Protein 2B5W (pdb70)

CATH classification: 3.90.180.10 (+1 more: 3.40.50.720)

Sequence (357 aa):
MKAIAVKRGEDRPVVIEKPRPEPESGEALVRTLRVGVCGTDHEVIAGGHGGFPEGEDHLVLGHEAVGVVVDPNDTELEEGDIVVPTVRRPPASGTNEYFERDQPDMAPDGMMYFERGIVGAHGYMSEFFTSPEKYLVRIPRSQAELGFLIEPISITEKALEHAYASRSAFDDWDPSSAFVLGNGSLGLLTLAMLKVDDKGYENLYCLGRRDRPDPTIDIIEELDATYVDSRQTPVEDVPDVYEQMDFIYEATGFPKHAIQSSVQALAPNGVGALLGVPSDWAFEVDAGAFHREMVLHNKALVGSVNSHVEHFEAATVTFTKLPKWFLEDLVTGVHPLSEFEAAFDDDDTTIKTAIEFSTV

Nearest PDB structures (foldseek):
  2b5w-assembly1_A-2  TM=1.003E+00  e=4.857E-80  Haloferax mediterranei
  2vwg-assembly1_A  TM=9.955E-01  e=5.096E-75  Haloferax mediterranei
  2b5v-assembly1_A-2  TM=9.985E-01  e=5.537E-74  Haloferax mediterranei
  3qe3-assembly1_A  TM=8.498E-01  e=2.637E-24  Ovis aries
  6dkh-assembly2_C  TM=8.186E-01  e=3.659E-23  Escherichia coli K-12

Solvent-accessible surface area: 16345 Å² total; per-residue (Å²): 44,100,0,0,0,9,81,145,83,95,130,191,13,37,65,21,135,48,115,138,42,149,32,125,96,28,30,0,19,0,60,0,5,36,0,0,5,26,42,44,0,57,106,22,36,90,48,64,84,76,21,18,10,164,80,69,96,20,2,2,0,0,6,1,0,0,0,8,1,45,57,28,65,92,16,155,14,118,132,20,23,4,0,0,0,1,4,3,21,48,12,98,104,28,82,32,88,48,5,119,161,91,73,0,8,88,6,60,134,58,90,35,54,18,33,0,35,59,12,18,32,2,0,0,5,55,25,3,18,1,32,54,115,10,11,6,155,12,62,150,103,7,9,113,29,0,0,0,0,8,10,0,0,26,0,28,5,1,10,88,56,0,33,60,39,26,91,106,84,140,34,117,4,42,2,0,0,0,0,4,18,41,18,48,0,0,2,0,0,0,6,0,86,43,25,138,68,46,20,134,65,14,20,0,3,6,161,55,102,143,133,7,40,3,1,84,3,0,77,120,1,120,7,50,24,0,23,30,126,143,10,50,4,79,62,0,38,130,81,83,58,83,0,25,0,0,0,7,20,54,26,74,28,82,17,27,47,52,0,0,62,0,0,10,51,54,0,0,0,0,40,20,26,121,66,100,152,122,99,66,177,54,103,62,45,26,58,121,142,37,42,91,122,73,102,15,13,50,30,54,17,82,9,2,18,36,129,18,0,95,40,0,17,90,21,24,92,101,3,34,144,69,0,14,126,72,0,22,62,15,50,39,64,27,92,120,13,125,37,0,26,70,124,83,76,92,34,20,2,6,0,0,42,22,28,97,108

Secondary structure (DSSP, 8-state):
-EEEEEETT-SS-EEEE-PPP-PPTTEEEEEEEEEEE-HHHHHHHHS-STTS-TT-SEEE--SEEEEEEEE-TTSS--TT-EEEE-SEE--TT---HHHHTT-GGGPPTTS-EEETTBEE--S-BSEEEEEGGGEEE--GGGSTTGGGHHHHHHHHHHHHHHHHTTTTS-----EEEEE--SHHHHHHHHHHHH-TT---EEEEEE-PPSS-HHHHHHHHTTPEEEETTTS-GGGHHHHS--EEEEEE-S--HHHHHHHHHHEEEEEEEEE---PPP------HHHHHHHHHHTT-EEEE-----HHHHHHHHHHHHHS-HHHHHHHEEEEEEGGGGGGGG--STT--EEEEE----

Organism: Haloferax mediterranei (strain ATCC 33500 / DSM 1411 / JCM 8866 / NBRC 14739 / NCIMB 2177 / R-4) (NCBI:txid523841)

Structure (mmCIF, N/CA/C/O backbone):
data_2B5W
#
_entry.id   2B5W
#
_cell.length_a   60.534
_cell.length_b   109.255
_cell.length_c   151.893
_cell.angle_alpha   90.00
_cell.angle_beta   90.00
_cell.angle_gamma   90.00
#
_symmetry.space_group_name_H-M   'I 2 2 2'
#
loop_
_entity.id
_entity.type
_entity.pdbx_description
1 polymer 'glucose dehydrogenase'
2 non-polymer 'ZINC ION'
3 non-polymer 'CITRATE ANION'
4 non-polymer 'POTASSIUM ION'
5 non-polymer 'NADP NICOTINAMIDE-ADENINE-DINUCLEOTIDE PHOSPHATE'
6 water water
#
loop_
_atom_site.group_PDB
_atom_site.id
_atom_site.type_symbol
_atom_site.label_atom_id
_atom_site.label_alt_id
_atom_site.label_comp_id
_atom_site.label_asym_id
_atom_site.label_entity_id
_atom_site.label_seq_id
_atom_site.pdbx_PDB_ins_code
_atom_site.Cartn_x
_atom_site.Cartn_y
_atom_site.Cartn_z
_atom_site.occupancy
_atom_site.B_iso_or_equiv
_atom_site.auth_seq_id
_atom_site.auth_comp_id
_atom_site.auth_asym_id
_atom_site.auth_atom_id
_atom_site.pdbx_PDB_model_num
ATOM 1 N N . MET A 1 1 ? 54.317 93.218 115.457 1.00 22.44 1 MET A N 1
ATOM 2 C CA . MET A 1 1 ? 52.848 93.218 115.386 1.00 20.97 1 MET A CA 1
ATOM 3 C C . MET A 1 1 ? 52.310 91.832 115.038 1.00 19.06 1 MET A C 1
ATOM 4 O O . MET A 1 1 ? 53.010 91.002 114.459 1.00 21.58 1 MET A O 1
ATOM 9 N N . LYS A 1 2 ? 51.033 91.639 115.366 1.00 19.97 2 LYS A N 1
ATOM 10 C CA . LYS A 1 2 ? 50.323 90.404 115.084 1.00 18.41 2 LYS A CA 1
ATOM 11 C C . LYS A 1 2 ? 49.733 90.450 113.688 1.00 21.98 2 LYS A C 1
ATOM 12 O O . LYS A 1 2 ? 49.366 91.514 113.231 1.00 19.72 2 LYS A O 1
ATOM 18 N N . ALA A 1 3 ? 49.673 89.298 113.037 1.00 18.75 3 ALA A N 1
ATOM 19 C CA . ALA A 1 3 ? 49.036 89.165 111.715 1.00 16.84 3 ALA A CA 1
ATOM 20 C C . ALA A 1 3 ? 48.433 87.761 111.591 1.00 20.82 3 ALA A C 1
ATOM 21 O O . ALA A 1 3 ? 48.832 86.835 112.303 1.00 21.61 3 ALA A O 1
ATOM 23 N N . ILE A 1 4 ? 47.463 87.605 110.697 1.00 19.10 4 ILE A N 1
ATOM 24 C CA . ILE A 1 4 ? 46.812 86.335 110.443 1.00 19.97 4 ILE A CA 1
ATOM 25 C C . ILE A 1 4 ? 47.273 85.857 109.075 1.00 22.85 4 ILE A C 1
ATOM 26 O O . ILE A 1 4 ? 47.143 86.578 108.091 1.00 20.38 4 ILE A O 1
ATOM 31 N N . ALA A 1 5 ? 47.837 84.653 109.023 1.00 18.93 5 ALA A N 1
ATOM 32 C CA . ALA A 1 5 ? 48.511 84.167 107.823 1.00 18.10 5 ALA A CA 1
ATOM 33 C C . ALA A 1 5 ? 48.212 82.700 107.559 1.00 20.29 5 ALA A C 1
ATOM 34 O O . ALA A 1 5 ? 47.801 81.977 108.462 1.00 24.71 5 ALA A O 1
ATOM 36 N N . VAL A 1 6 ? 48.388 82.292 106.307 1.00 23.26 6 VAL A N 1
ATOM 37 C CA . VAL A 1 6 ? 48.429 80.851 105.974 1.00 25.03 6 VAL A CA 1
ATOM 38 C C . VAL A 1 6 ? 49.924 80.479 105.822 1.00 27.73 6 VAL A C 1
ATOM 39 O O . VAL A 1 6 ? 50.739 81.249 105.306 1.00 23.54 6 VAL A O 1
ATOM 43 N N . LYS A 1 7 ? 50.290 79.310 106.332 1.00 34.88 7 LYS A N 1
ATOM 44 C CA . LYS A 1 7 ? 51.654 78.796 106.233 1.00 39.58 7 LYS A CA 1
ATOM 45 C C . LYS A 1 7 ? 51.621 77.468 105.483 1.00 32.15 7 LYS A C 1
ATOM 46 O O . LYS A 1 7 ? 50.579 76.787 105.421 1.00 33.53 7 LYS A O 1
ATOM 52 N N . ARG A 1 8 ? 52.762 77.114 104.890 1.00 20.00 8 ARG A N 1
ATOM 53 C CA . ARG A 1 8 ? 52.911 75.772 104.325 1.00 20.00 8 ARG A CA 1
ATOM 54 C C . ARG A 1 8 ? 52.746 74.748 105.435 1.00 20.00 8 ARG A C 1
ATOM 55 O O . ARG A 1 8 ? 53.397 74.850 106.484 1.00 20.00 8 ARG A O 1
ATOM 63 N N . GLY A 1 9 ? 51.824 73.803 105.252 1.00 62.23 9 GLY A N 1
ATOM 64 C CA . GLY A 1 9 ? 51.628 72.732 106.215 1.00 68.72 9 GLY A CA 1
ATOM 65 C C . GLY A 1 9 ? 50.521 72.936 107.239 1.00 106.17 9 GLY A C 1
ATOM 66 O O . GLY A 1 9 ? 50.059 71.960 107.824 1.00 100.66 9 GLY A O 1
ATOM 67 N N . GLU A 1 10 ? 50.105 74.181 107.474 1.00 40.22 10 GLU A N 1
ATOM 68 C CA . GLU A 1 10 ? 48.989 74.462 108.371 1.00 38.03 10 GLU A CA 1
ATOM 69 C C . GLU A 1 10 ? 47.719 74.498 107.522 1.00 41.60 10 GLU A C 1
ATOM 70 O O . GLU A 1 10 ? 47.684 75.165 106.490 1.00 43.85 10 GLU A O 1
ATOM 76 N N . ASP A 1 11 ? 46.676 73.793 107.944 1.00 33.37 11 ASP A N 1
ATOM 77 C CA . ASP A 1 11 ? 45.424 73.772 107.174 1.00 41.97 11 ASP A CA 1
ATOM 78 C C . ASP A 1 11 ? 44.557 75.022 107.403 1.00 45.81 11 ASP A C 1
ATOM 79 O O . ASP A 1 11 ? 43.700 75.352 106.566 1.00 36.26 11 ASP A O 1
ATOM 84 N N . ARG A 1 12 ? 44.781 75.710 108.522 1.00 42.24 12 ARG A N 1
ATOM 85 C CA . ARG A 1 12 ? 43.974 76.876 108.885 1.00 35.44 12 ARG A CA 1
ATOM 86 C C . ARG A 1 12 ? 44.829 78.142 109.053 1.00 27.72 12 ARG A C 1
ATOM 87 O O . ARG A 1 12 ? 46.048 78.082 109.191 1.00 27.04 12 ARG A O 1
ATOM 95 N N . PRO A 1 13 ? 44.194 79.312 109.050 1.00 26.38 13 PRO A N 1
ATOM 96 C CA . PRO A 1 13 ? 44.950 80.521 109.356 1.00 21.48 13 PRO A CA 1
ATOM 97 C C . PRO A 1 13 ? 45.460 80.513 110.779 1.00 23.41 13 PRO A C 1
ATOM 98 O O . PRO A 1 13 ? 44.804 79.998 111.688 1.00 29.80 13 PRO A O 1
ATOM 102 N N . VAL A 1 14 ? 46.621 81.108 110.977 1.00 25.70 14 VAL A N 1
ATOM 103 C CA . VAL A 1 14 ? 47.191 81.240 112.296 1.00 27.41 14 VAL A CA 1
ATOM 104 C C . VAL A 1 14 ? 47.738 82.620 112.564 1.00 25.99 14 VAL A C 1
ATOM 105 O O . VAL A 1 14 ? 47.999 83.382 111.641 1.00 23.89 14 VAL A O 1
ATOM 109 N N . VAL A 1 15 ? 47.923 82.927 113.847 1.00 23.43 15 VAL A N 1
ATOM 110 C CA . VAL A 1 15 ? 48.540 84.168 114.251 1.00 20.76 15 VAL A CA 1
ATOM 111 C C . VAL A 1 15 ? 50.051 84.050 114.200 1.00 29.89 15 VAL A C 1
ATOM 112 O O . VAL A 1 15 ? 50.644 83.099 114.736 1.00 25.87 15 VAL A O 1
ATOM 116 N N . ILE A 1 16 ? 50.655 85.022 113.531 1.00 21.39 16 ILE A N 1
ATOM 117 C CA . ILE A 1 16 ? 52.091 85.221 113.496 1.00 19.60 16 ILE A CA 1
ATOM 118 C C . ILE A 1 16 ? 52.466 86.599 114.005 1.00 22.67 16 ILE A C 1
ATOM 119 O O . ILE A 1 16 ? 51.613 87.462 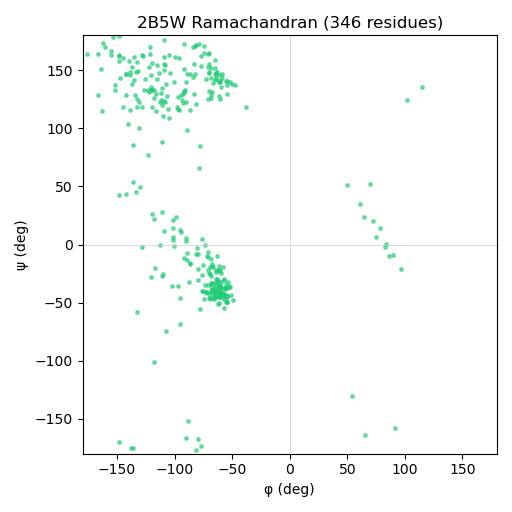114.197 1.00 22.07 16 ILE A O 1
ATOM 124 N N . GLU A 1 17 ? 53.763 86.806 114.200 1.00 21.23 17 GLU A N 1
ATOM 125 C CA . GLU A 1 17 ? 54.310 88.127 114.475 1.00 22.04 17 GLU A CA 1
ATOM 126 C C . GLU A 1 17 ? 55.413 88.496 113.513 1.00 23.49 17 GLU A C 1
ATOM 127 O O . GLU A 1 17 ? 56.239 87.644 113.115 1.00 25.34 17 GLU A O 1
ATOM 133 N N . LYS A 1 18 ? 55.440 89.773 113.148 1.00 22.05 18 LYS A N 1
ATOM 134 C CA . LYS A 1 18 ? 56.463 90.313 112.290 1.00 24.54 18 LYS A CA 1
ATOM 135 C C . LYS A 1 18 ? 56.559 91.792 112.572 1.00 22.36 18 LYS A C 1
ATOM 136 O O . LYS A 1 18 ? 55.679 92.374 113.212 1.00 22.28 18 LYS A O 1
ATOM 142 N N . PRO A 1 19 ? 57.648 92.410 112.160 1.00 23.85 19 PRO A N 1
ATOM 143 C CA . PRO A 1 19 ? 57.843 93.826 112.477 1.00 21.51 19 PRO A CA 1
ATOM 144 C C . PRO A 1 19 ? 56.758 94.698 111.838 1.00 19.96 19 PRO A C 1
ATOM 145 O O . PRO A 1 19 ? 56.292 94.362 110.751 1.00 23.61 19 PRO A O 1
ATOM 149 N N . ARG A 1 20 ? 56.417 95.791 112.493 1.00 24.82 20 ARG A N 1
ATOM 150 C CA . ARG A 1 20 ? 55.573 96.789 111.840 1.00 24.53 20 ARG A CA 1
ATOM 151 C C . ARG A 1 20 ? 56.279 97.290 110.600 1.00 31.84 20 ARG A C 1
ATOM 152 O O . ARG A 1 20 ? 57.471 97.593 110.638 1.00 29.30 20 ARG A O 1
ATOM 160 N N . PRO A 1 21 ? 55.570 97.408 109.490 1.00 27.23 21 PRO A N 1
ATOM 161 C CA . PRO A 1 21 ? 56.172 97.992 108.302 1.00 22.19 21 PRO A CA 1
ATOM 162 C C . PRO A 1 21 ? 56.397 99.498 108.472 1.00 25.12 21 PRO A C 1
ATOM 163 O O . PRO A 1 21 ? 55.740 100.148 109.291 1.00 25.43 21 PRO A O 1
ATOM 167 N N . GLU A 1 22 ? 57.405 100.001 107.758 1.00 23.39 22 GLU A N 1
ATOM 168 C CA . GLU A 1 22 ? 57.695 101.427 107.691 1.00 27.69 22 GLU A CA 1
ATOM 169 C C . GLU A 1 22 ? 57.368 101.901 106.270 1.00 20.47 22 GLU A C 1
ATOM 170 O O . GLU A 1 22 ? 57.721 101.262 105.279 1.00 24.37 22 GLU A O 1
ATOM 176 N N . PRO A 1 23 ? 56.684 103.033 106.150 1.00 22.07 23 PRO A N 1
ATOM 177 C CA . PRO A 1 23 ? 56.280 103.560 104.849 1.00 23.86 23 PRO A CA 1
ATOM 178 C C . PRO A 1 23 ? 57.458 104.084 104.041 1.00 22.70 23 PRO A C 1
ATOM 179 O O . PRO A 1 23 ? 58.313 104.779 104.591 1.00 28.86 23 PRO A O 1
ATOM 183 N N . GLU A 1 24 ? 57.512 103.680 102.783 1.00 21.97 24 GLU A N 1
ATOM 184 C CA . GLU A 1 24 ? 58.426 104.239 101.790 1.00 24.70 24 GLU A CA 1
ATOM 185 C C . GLU A 1 24 ? 57.869 105.528 101.218 1.00 29.13 24 GLU A C 1
ATOM 186 O O . GLU A 1 24 ? 56.740 105.909 101.494 1.00 23.43 24 GLU A O 1
ATOM 192 N N . SER A 1 25 ? 58.658 106.237 100.428 1.00 25.29 25 SER A N 1
ATOM 193 C CA . SER A 1 25 ? 58.163 107.472 99.832 1.00 24.07 25 SER A CA 1
ATOM 194 C C . SER A 1 25 ? 56.877 107.234 99.068 1.00 22.61 25 SER A C 1
ATOM 195 O O . SER A 1 25 ? 56.774 106.261 98.311 1.00 24.79 25 SER A O 1
ATOM 198 N N . GLY A 1 26 ? 55.931 108.151 99.229 1.00 23.21 26 GLY A N 1
ATOM 199 C CA . GLY A 1 26 ? 54.650 108.064 98.552 1.00 20.76 26 GLY A CA 1
ATOM 200 C C . GLY A 1 26 ? 53.657 107.158 99.265 1.00 24.10 26 GLY A C 1
ATOM 201 O O . GLY A 1 26 ? 52.536 107.043 98.788 1.00 23.10 26 GLY A O 1
ATOM 202 N N . GLU A 1 27 ? 54.076 106.536 100.359 1.00 21.68 27 GLU A N 1
ATOM 203 C CA . GLU A 1 27 ? 53.227 105.627 101.150 1.00 21.35 27 GLU A CA 1
ATOM 204 C C . GLU A 1 27 ? 52.841 106.236 102.508 1.00 21.89 27 GLU A C 1
ATOM 205 O O . GLU A 1 27 ? 53.619 106.941 103.160 1.00 23.25 27 GLU A O 1
ATOM 211 N N . ALA A 1 28 ? 51.661 105.856 103.012 1.00 18.98 28 ALA A N 1
ATOM 212 C CA . ALA A 1 28 ? 51.280 106.107 104.384 1.00 19.50 28 ALA A CA 1
ATOM 213 C C . ALA A 1 28 ? 51.254 104.820 105.212 1.00 20.08 28 ALA A C 1
ATOM 214 O O . ALA A 1 28 ? 51.108 103.719 104.691 1.00 20.54 28 ALA A O 1
ATOM 216 N N . LEU A 1 29 ? 51.431 104.987 106.505 1.00 18.92 29 LEU A N 1
ATOM 217 C CA . LEU A 1 29 ? 51.216 103.926 107.499 1.00 19.19 29 LEU A CA 1
ATOM 218 C C . LEU A 1 29 ? 49.794 104.003 108.038 1.00 21.83 29 LEU A C 1
ATOM 219 O O . LEU A 1 29 ? 49.325 105.049 108.468 1.00 20.19 29 LEU A O 1
ATOM 224 N N . VAL A 1 30 ? 49.128 102.859 108.008 1.00 19.84 30 VAL A N 1
ATOM 225 C CA . VAL A 1 30 ? 47.725 102.715 108.366 1.00 17.52 30 VAL A CA 1
ATOM 226 C C . VAL A 1 30 ? 47.607 101.725 109.522 1.00 17.76 30 VAL A C 1
ATOM 227 O O . VAL A 1 30 ? 48.179 100.626 109.492 1.00 17.74 30 VAL A O 1
ATOM 231 N N . ARG A 1 31 ? 46.798 102.069 110.520 1.00 16.95 31 ARG A N 1
ATOM 232 C CA . ARG A 1 31 ? 46.392 101.138 111.552 1.00 16.73 31 ARG A CA 1
ATOM 233 C C . ARG A 1 31 ? 45.124 100.445 111.102 1.00 18.16 31 ARG A C 1
ATOM 234 O O . ARG A 1 31 ? 44.107 101.094 110.868 1.00 17.51 31 ARG A O 1
ATOM 242 N N . THR A 1 32 ? 45.177 99.123 111.035 1.00 17.17 32 THR A N 1
ATOM 243 C CA . THR A 1 32 ? 44.021 98.332 110.602 1.00 15.08 32 THR A CA 1
ATOM 244 C C . THR A 1 32 ? 42.876 98.401 111.593 1.00 15.66 32 THR A C 1
ATOM 245 O O . THR A 1 32 ? 43.074 98.227 112.800 1.00 17.16 32 THR A O 1
ATOM 249 N N . LEU A 1 33 ? 41.672 98.674 111.085 1.00 14.87 33 LEU A N 1
ATOM 250 C CA . LEU A 1 33 ? 40.454 98.673 111.910 1.00 15.27 33 LEU A CA 1
ATOM 251 C C . LEU A 1 33 ? 39.803 97.294 111.763 1.00 17.16 33 LEU A C 1
ATOM 252 O O . LEU A 1 33 ? 39.783 96.523 112.706 1.00 17.17 33 LEU A O 1
ATOM 257 N N . ARG A 1 34 ? 39.274 96.976 110.572 1.00 14.36 34 ARG A N 1
ATOM 258 C CA . ARG A 1 34 ? 38.604 95.697 110.293 1.00 15.31 34 ARG A CA 1
ATOM 259 C C . ARG A 1 34 ? 38.981 95.176 108.931 1.00 14.71 34 ARG A C 1
ATOM 260 O O . ARG A 1 34 ? 39.235 95.956 108.016 1.00 16.86 34 ARG A O 1
ATOM 268 N N . VAL A 1 35 ? 39.015 93.858 108.779 1.00 14.10 35 VAL A N 1
ATOM 269 C CA . VAL A 1 35 ? 39.281 93.218 107.499 1.00 15.76 35 VAL A CA 1
ATOM 270 C C . VAL A 1 35 ? 38.246 92.138 107.288 1.00 18.04 35 VAL A C 1
ATOM 271 O O . VAL A 1 35 ? 38.023 91.287 108.150 1.00 15.32 35 VAL A O 1
ATOM 275 N N . GLY A 1 36 ? 37.542 92.198 106.174 1.00 15.64 36 GLY A N 1
ATOM 276 C CA . GLY A 1 36 ? 36.557 91.221 105.814 1.00 18.13 36 GLY A CA 1
ATOM 277 C C . GLY A 1 36 ? 37.125 89.924 105.291 1.00 18.15 36 GLY A C 1
ATOM 278 O O . GLY A 1 36 ? 38.289 89.832 104.915 1.00 18.09 36 GLY A O 1
ATOM 279 N N . VAL A 1 37 ? 36.280 88.902 105.302 1.00 20.69 37 VAL A N 1
ATOM 280 C CA . VAL A 1 37 ? 36.584 87.579 104.767 1.00 20.43 37 VAL A CA 1
ATOM 281 C C . VAL A 1 37 ? 35.561 87.279 103.672 1.00 18.45 37 VAL A C 1
ATOM 282 O O . VAL A 1 37 ? 34.385 87.593 103.796 1.00 21.58 37 VAL A O 1
ATOM 286 N N . CYS A 1 38 ? 35.995 86.796 102.513 1.00 26.20 38 CYS A N 1
ATOM 287 C CA . CYS A 1 38 ? 35.038 86.358 101.486 1.00 28.49 38 CYS A CA 1
ATOM 288 C C . CYS A 1 38 ? 35.495 85.044 100.888 1.00 29.41 38 CYS A C 1
ATOM 289 O O . CYS A 1 38 ? 36.493 84.468 101.316 1.00 23.73 38 CYS A O 1
ATOM 292 N N . GLY A 1 39 ? 34.765 84.591 99.877 1.00 24.38 39 GLY A N 1
ATOM 293 C CA . GLY A 1 39 ? 35.067 83.311 99.264 1.00 23.98 39 GLY A CA 1
ATOM 294 C C . GLY A 1 39 ? 36.500 83.245 98.775 1.00 32.67 39 GLY A C 1
ATOM 295 O O . GLY A 1 39 ? 37.150 82.209 98.858 1.00 27.62 39 GLY A O 1
ATOM 296 N N . THR A 1 40 ? 37.000 84.356 98.255 1.00 25.36 40 THR A N 1
ATOM 297 C CA . THR A 1 40 ? 38.381 84.403 97.815 1.00 26.57 40 THR A CA 1
ATOM 298 C C . THR A 1 40 ? 39.337 83.966 98.913 1.00 23.27 40 THR A C 1
ATOM 299 O O . THR A 1 40 ? 40.336 83.301 98.657 1.00 22.14 40 THR A O 1
ATOM 303 N N . ASP A 1 41 ? 39.129 84.444 100.133 1.00 26.95 41 ASP A N 1
ATOM 304 C CA . ASP A 1 41 ? 39.991 84.030 101.271 1.00 24.07 41 ASP A CA 1
ATOM 305 C C . ASP A 1 41 ? 39.945 82.529 101.531 1.00 30.37 41 ASP A C 1
ATOM 306 O O . ASP A 1 41 ? 40.961 81.905 101.849 1.00 27.61 41 ASP A O 1
ATOM 311 N N . HIS A 1 42 ? 38.762 81.946 101.430 1.00 27.29 42 HIS A N 1
ATOM 312 C CA . HIS A 1 42 ? 38.661 80.515 101.660 1.00 30.63 42 HIS A CA 1
ATOM 313 C C . HIS A 1 42 ? 39.388 79.787 100.522 1.00 28.40 42 HIS A C 1
ATOM 314 O O . HIS A 1 42 ? 40.038 78.785 100.765 1.00 31.98 42 HIS A O 1
ATOM 321 N N . GLU A 1 43 ? 39.299 80.314 99.302 1.00 29.68 43 GLU A N 1
ATOM 322 C CA . GLU A 1 43 ? 39.990 79.694 98.151 1.00 30.67 43 GLU A CA 1
ATOM 323 C C . GLU A 1 43 ? 41.510 79.755 98.352 1.00 34.85 43 GLU A C 1
ATOM 324 O O . GLU A 1 43 ? 42.208 78.788 98.093 1.00 33.50 43 GLU A O 1
ATOM 330 N N . VAL A 1 44 ? 42.023 80.877 98.864 1.00 26.96 44 VAL A N 1
ATOM 331 C CA . VAL A 1 44 ? 43.451 81.008 99.171 1.00 30.01 44 VAL A CA 1
ATOM 332 C C . VAL A 1 44 ? 43.869 80.014 100.260 1.00 29.13 44 VAL A C 1
ATOM 333 O O . VAL A 1 44 ? 44.973 79.462 100.221 1.00 32.64 44 VAL A O 1
ATOM 337 N N . ILE A 1 45 ? 43.019 79.819 101.256 1.00 27.35 45 ILE A N 1
ATOM 338 C CA . ILE A 1 45 ? 43.354 78.918 102.380 1.00 27.09 45 ILE A CA 1
ATOM 339 C C . ILE A 1 45 ? 43.409 77.487 101.857 1.00 37.36 45 ILE A C 1
ATOM 340 O O . ILE A 1 45 ? 44.298 76.739 102.219 1.00 38.31 45 ILE A O 1
ATOM 345 N N . ALA A 1 46 ? 42.448 77.149 100.996 1.00 32.56 46 ALA A N 1
ATOM 346 C CA . ALA A 1 46 ? 42.345 75.821 100.377 1.00 39.40 46 ALA A CA 1
ATOM 347 C C . ALA A 1 46 ? 43.441 75.556 99.341 1.00 52.09 46 ALA A C 1
ATOM 348 O O . ALA A 1 46 ? 43.741 74.402 99.049 1.00 54.13 46 ALA A O 1
ATOM 350 N N . GLY A 1 47 ? 44.035 76.617 98.792 1.00 41.92 47 GLY A N 1
ATOM 351 C CA . GLY A 1 47 ? 44.988 76.483 97.706 1.00 95.26 47 GLY A CA 1
ATOM 352 C C . GLY A 1 47 ? 46.363 76.072 98.195 1.00 54.28 47 GLY A C 1
ATOM 353 O O . GLY A 1 47 ? 46.535 75.660 99.350 1.00 64.02 47 GLY A O 1
ATOM 354 N N . GLY A 1 48 ? 47.346 76.185 97.306 1.00 66.43 48 GLY A N 1
ATOM 355 C CA . GLY A 1 48 ? 48.723 75.864 97.633 1.00 56.72 48 GLY A CA 1
ATOM 356 C C . GLY A 1 48 ? 49.478 77.067 98.164 1.00 61.80 48 GLY A C 1
ATOM 357 O O . GLY A 1 48 ? 48.885 78.090 98.508 1.00 54.18 48 GLY A O 1
ATOM 358 N N . HIS A 1 49 ? 50.799 76.942 98.219 1.00 74.61 49 HIS A N 1
ATOM 359 C CA . HIS A 1 49 ? 51.663 78.036 98.659 1.00 46.66 49 HIS A CA 1
ATOM 360 C C . HIS A 1 49 ? 52.334 78.751 97.474 1.00 65.98 49 HIS A C 1
ATOM 361 O O . HIS A 1 49 ? 53.349 79.428 97.650 1.00 46.10 49 HIS A O 1
ATOM 368 N N . GLY A 1 50 ? 51.756 78.620 96.279 1.00 81.59 50 GLY A N 1
ATOM 369 C CA . GLY A 1 50 ? 52.305 79.251 95.087 1.00 117.50 50 GLY A CA 1
ATOM 370 C C . GLY A 1 50 ? 52.185 80.766 95.121 1.00 41.11 50 GLY A C 1
ATOM 371 O O . GLY A 1 50 ? 53.093 81.480 94.686 1.00 56.95 50 GLY A O 1
ATOM 372 N N . GLY A 1 51 ? 51.054 81.240 95.639 1.00 98.77 51 GLY A N 1
ATOM 373 C CA . GLY A 1 51 ? 50.801 82.657 95.820 1.00 56.92 51 GLY A CA 1
ATOM 374 C C . GLY A 1 51 ? 51.549 83.344 96.958 1.00 54.52 51 GLY A C 1
ATOM 375 O O . GLY A 1 51 ? 51.384 84.543 97.147 1.00 33.91 51 GLY A O 1
ATOM 376 N N . PHE A 1 52 ? 52.370 82.623 97.716 1.00 33.09 52 PHE A N 1
ATOM 377 C CA . PHE A 1 52 ? 53.139 83.257 98.775 1.00 33.34 52 PHE A CA 1
ATOM 378 C C . PHE A 1 52 ? 54.095 84.249 98.127 1.00 36.66 52 PHE A C 1
ATOM 379 O O . PHE A 1 52 ? 54.563 84.017 96.992 1.00 38.23 52 PHE A O 1
ATOM 387 N N . PRO A 1 53 ? 54.386 85.347 98.815 1.00 28.12 53 PRO A N 1
ATOM 388 C CA . PRO A 1 53 ? 55.360 86.319 98.323 1.00 23.20 53 PRO A CA 1
ATOM 389 C C . PRO A 1 53 ? 56.732 85.660 98.175 1.00 40.43 53 PRO A C 1
ATOM 390 O O . PRO A 1 53 ? 57.105 84.826 98.989 1.00 33.81 53 PRO A O 1
ATOM 394 N N . GLU A 1 54 ? 57.446 86.023 97.123 1.00 30.20 54 GLU A N 1
ATOM 395 C CA . GLU A 1 54 ? 58.793 85.504 96.850 1.00 40.74 54 GLU A CA 1
ATOM 396 C C . GLU A 1 54 ? 59.623 85.317 98.114 1.00 28.45 54 GLU A C 1
ATOM 397 O O . GLU A 1 54 ? 59.940 86.292 98.806 1.00 35.36 54 GLU A O 1
ATOM 403 N N . GLY A 1 55 ? 60.014 84.069 98.375 1.00 42.17 55 GLY A N 1
ATOM 404 C CA . GLY A 1 55 ? 61.029 83.769 99.371 1.00 40.37 55 GLY A CA 1
ATOM 405 C C . GLY A 1 55 ? 60.535 83.814 100.799 1.00 59.72 55 GLY A C 1
ATOM 406 O O . GLY A 1 55 ? 61.337 83.823 101.740 1.00 45.59 55 GLY A O 1
ATOM 407 N N . GLU A 1 56 ? 59.214 83.831 100.963 1.00 36.90 56 GLU A N 1
ATOM 408 C CA . GLU A 1 56 ? 58.603 83.909 102.282 1.00 39.12 56 GLU A CA 1
ATOM 409 C C . GLU A 1 56 ? 57.815 82.659 102.588 1.00 31.19 56 GLU A C 1
ATOM 410 O O . GLU A 1 56 ? 57.357 81.953 101.691 1.00 39.41 56 GLU A O 1
ATOM 416 N N . ASP A 1 57 ? 57.670 82.383 103.883 1.00 32.10 57 ASP A N 1
ATOM 417 C CA . ASP A 1 57 ? 57.125 81.112 104.344 1.00 31.17 57 ASP A CA 1
ATOM 418 C C . ASP A 1 57 ? 55.665 81.191 104.779 1.00 37.20 57 ASP A C 1
ATOM 419 O O . ASP A 1 57 ? 55.141 80.252 105.391 1.00 31.92 57 ASP A O 1
ATOM 424 N N . HIS A 1 58 ? 55.007 82.285 104.410 1.00 29.99 58 HIS A N 1
ATOM 425 C CA . HIS A 1 58 ? 53.607 82.487 104.765 1.00 28.68 58 HIS A CA 1
ATOM 426 C C . HIS A 1 58 ? 53.013 83.533 103.832 1.00 22.68 58 HIS A C 1
ATOM 427 O O . HIS A 1 58 ? 53.748 84.209 103.100 1.00 22.99 58 HIS A O 1
ATOM 434 N N . LEU A 1 59 ? 51.695 83.665 103.902 1.00 22.80 59 LEU A N 1
ATOM 435 C CA . LEU A 1 59 ? 50.984 84.740 103.245 1.00 21.10 59 LEU A CA 1
ATOM 436 C C . LEU A 1 59 ? 50.013 85.338 104.270 1.00 19.54 59 LEU A C 1
ATOM 437 O O . LEU A 1 59 ? 49.140 84.645 104.776 1.00 19.52 59 LEU A O 1
ATOM 442 N N . VAL A 1 60 ? 50.199 86.615 104.581 1.00 18.33 60 VAL A N 1
ATOM 443 C CA . VAL A 1 60 ? 49.216 87.317 105.425 1.00 17.95 60 VAL A CA 1
ATOM 444 C C . VAL A 1 60 ? 47.932 87.454 104.606 1.00 17.23 60 VAL A C 1
ATOM 445 O O . VAL A 1 60 ? 47.985 87.874 103.428 1.00 17.57 60 VAL A O 1
ATOM 449 N N . LEU A 1 61 ? 46.806 87.048 105.186 1.00 16.86 61 LEU A N 1
ATOM 450 C CA . LEU A 1 61 ? 45.546 87.055 104.490 1.00 17.06 61 LEU A CA 1
ATOM 451 C C . LEU A 1 61 ? 44.900 88.444 104.513 1.00 17.19 61 LEU A C 1
ATOM 452 O O . LEU A 1 61 ? 45.345 89.317 105.232 1.00 17.06 61 LEU A O 1
ATOM 457 N N . GLY A 1 62 ? 43.831 88.576 103.725 1.00 19.55 62 GLY A N 1
ATOM 458 C CA . GLY A 1 62 ? 42.926 89.709 103.788 1.00 19.96 62 GLY A CA 1
ATOM 459 C C . GLY A 1 62 ? 43.152 90.722 102.688 1.00 16.40 62 GLY A C 1
ATOM 460 O O . GLY A 1 62 ? 44.229 91.317 102.576 1.00 18.11 62 GLY A O 1
ATOM 461 N N . HIS A 1 63 ? 42.089 90.996 101.935 1.00 17.17 63 HIS A N 1
ATOM 462 C CA . HIS A 1 63 ? 42.163 92.007 100.880 1.00 15.21 63 HIS A CA 1
ATOM 463 C C . HIS A 1 63 ? 41.037 93.038 101.004 1.00 16.02 63 HIS A C 1
ATOM 464 O O . HIS A 1 63 ? 40.959 93.957 100.200 1.00 18.20 63 HIS A O 1
ATOM 471 N N . GLU A 1 64 ? 40.140 92.877 101.969 1.00 15.06 64 GLU A N 1
ATOM 472 C CA . GLU A 1 64 ? 39.008 93.805 102.180 1.00 15.35 64 GLU A CA 1
ATOM 473 C C . GLU A 1 64 ? 39.190 94.593 103.492 1.00 17.71 64 GLU A C 1
ATOM 474 O O . GLU A 1 64 ? 38.638 94.216 104.546 1.00 21.21 64 GLU A O 1
ATOM 480 N N . ALA A 1 65 ? 39.869 95.725 103.449 1.00 14.63 65 ALA A N 1
ATOM 481 C CA . ALA A 1 65 ? 40.322 96.368 104.642 1.00 13.65 65 ALA A CA 1
ATOM 482 C C . ALA A 1 65 ? 39.814 97.764 104.782 1.00 16.65 65 ALA A C 1
ATOM 483 O O . ALA A 1 65 ? 39.532 98.413 103.775 1.00 16.23 65 ALA A O 1
ATOM 485 N N . VAL A 1 66 ? 39.705 98.206 106.032 1.00 14.55 66 VAL A N 1
ATOM 486 C CA . VAL A 1 66 ? 39.519 99.612 106.362 1.00 13.81 66 VAL A CA 1
ATOM 487 C C . VAL A 1 66 ? 40.429 99.933 107.532 1.00 17.53 66 VAL A C 1
ATOM 488 O O . VAL A 1 66 ? 40.582 99.130 108.449 1.00 16.69 66 VAL A O 1
ATOM 492 N N . GLY A 1 67 ? 41.076 101.090 107.483 1.00 16.86 67 GLY A N 1
ATOM 493 C CA . GLY A 1 67 ? 41.981 101.490 108.520 1.00 13.91 67 GLY A CA 1
ATOM 494 C C . GLY A 1 67 ? 42.007 102.985 108.701 1.00 17.99 67 GLY A C 1
ATOM 495 O O . GLY A 1 67 ? 41.272 103.693 108.001 1.00 18.16 67 GLY A O 1
ATOM 496 N N . VAL A 1 68 ? 42.824 103.421 109.656 1.00 17.49 68 VAL A N 1
ATOM 497 C CA . VAL A 1 68 ? 42.989 104.837 109.965 1.00 19.45 68 VAL A CA 1
ATOM 498 C C . VAL A 1 68 ? 44.476 105.183 109.694 1.00 19.16 68 VAL A C 1
ATOM 499 O O . VAL A 1 68 ? 45.385 104.478 110.115 1.00 20.01 68 VAL A O 1
ATOM 503 N N . VAL A 1 69 ? 44.713 106.292 108.992 1.00 21.16 69 VAL A N 1
ATOM 504 C CA . VAL A 1 69 ? 46.066 106.736 108.694 1.00 20.39 69 VAL A CA 1
ATOM 505 C C . VAL A 1 69 ? 46.661 107.218 110.004 1.00 22.05 69 VAL A C 1
ATOM 506 O O . VAL A 1 69 ? 46.066 108.049 110.706 1.00 22.46 69 VAL A O 1
ATOM 510 N N . VAL A 1 70 ? 47.816 106.654 110.361 1.00 20.22 70 VAL A N 1
ATOM 511 C CA . VAL A 1 70 ? 48.501 107.011 111.599 1.00 19.38 70 VAL A CA 1
ATOM 512 C C . VAL A 1 70 ? 49.794 107.791 111.300 1.00 31.01 70 VAL A C 1
ATOM 513 O O . VAL A 1 70 ? 50.235 108.578 112.132 1.00 33.14 70 VAL A O 1
ATOM 517 N N . ASP A 1 71 ? 50.376 107.596 110.114 1.00 25.77 71 ASP A N 1
ATOM 518 C CA . ASP A 1 71 ? 51.518 108.397 109.653 1.00 27.42 71 ASP A CA 1
ATOM 519 C C . ASP A 1 71 ? 51.357 108.684 108.163 1.00 21.75 71 ASP A C 1
ATOM 520 O O . ASP A 1 71 ? 51.584 107.813 107.325 1.00 21.92 71 ASP A O 1
ATOM 525 N N . PRO A 1 72 ? 50.960 109.909 107.799 1.00 23.89 72 PRO A N 1
ATOM 526 C CA . PRO A 1 72 ? 50.827 110.270 106.380 1.00 24.24 72 PRO A CA 1
ATOM 527 C C . PRO A 1 72 ? 52.142 110.419 105.604 1.00 24.20 72 PRO A C 1
ATOM 528 O O . PRO A 1 72 ? 52.096 110.500 104.384 1.00 28.71 72 PRO A O 1
ATOM 532 N N . ASN A 1 73 ? 53.261 110.423 106.320 1.00 27.28 73 ASN A N 1
ATOM 533 C CA . ASN A 1 73 ? 54.590 110.393 105.725 1.00 28.62 73 ASN A CA 1
ATOM 534 C C . ASN A 1 73 ? 54.668 111.559 104.731 1.00 24.17 73 ASN A C 1
ATOM 535 O O . ASN A 1 73 ? 54.300 112.691 105.097 1.00 30.21 73 ASN A O 1
ATOM 540 N N . ASP A 1 74 ? 55.097 111.347 103.494 1.00 25.86 74 ASP A N 1
ATOM 541 C CA . ASP A 1 74 ? 55.179 112.456 102.538 1.00 30.49 74 ASP A CA 1
ATOM 542 C C . ASP A 1 74 ? 53.988 112.534 101.570 1.00 37.06 74 ASP A C 1
ATOM 543 O O . ASP A 1 74 ? 54.058 113.143 100.499 1.00 31.70 74 ASP A O 1
ATOM 548 N N . THR A 1 75 ? 52.856 111.963 101.987 1.00 27.13 75 THR A N 1
ATOM 549 C CA . THR A 1 75 ? 51.648 111.977 101.186 1.00 24.57 75 THR A CA 1
ATOM 550 C C . THR A 1 75 ? 50.773 113.180 101.528 1.00 22.46 75 THR A C 1
ATOM 551 O O . THR A 1 75 ? 51.014 113.873 102.514 1.00 31.12 75 THR A O 1
ATOM 555 N N . GLU A 1 76 ? 49.723 113.364 100.737 1.00 28.86 76 GLU A N 1
ATOM 556 C CA . GLU A 1 76 ? 48.711 114.394 100.999 1.00 34.14 76 GLU A CA 1
ATOM 557 C C . GLU A 1 76 ? 47.555 113.913 101.859 1.00 41.46 76 GLU A C 1
ATOM 558 O O . GLU A 1 76 ? 46.610 114.651 102.108 1.00 36.18 76 GLU A O 1
ATOM 564 N N . LEU A 1 77 ? 47.620 112.673 102.316 1.00 29.30 77 LEU A N 1
ATOM 565 C CA . LEU A 1 77 ? 46.666 112.201 103.317 1.00 24.93 77 LEU A CA 1
ATOM 566 C C . LEU A 1 77 ? 46.938 112.856 104.650 1.00 29.31 77 LEU A C 1
ATOM 567 O O . LEU A 1 77 ? 47.998 113.471 104.868 1.00 33.23 77 LEU A O 1
ATOM 572 N N . GLU A 1 78 ? 45.968 112.750 105.544 1.00 25.29 78 GLU A N 1
ATOM 573 C CA . GLU A 1 78 ? 46.035 113.302 106.883 1.00 25.64 78 GLU A CA 1
ATOM 574 C C . GLU A 1 78 ? 45.882 112.236 107.958 1.00 35.95 78 GLU A C 1
ATOM 575 O O . GLU A 1 78 ? 45.149 111.262 107.800 1.00 27.53 78 GLU A O 1
ATOM 581 N N . GLU A 1 79 ? 46.583 112.454 109.060 1.00 26.68 79 GLU A N 1
ATOM 582 C CA . GLU A 1 79 ? 46.458 111.666 110.284 1.00 21.03 79 GLU A CA 1
ATOM 583 C C . GLU A 1 79 ? 44.996 111.629 110.742 1.00 27.21 79 GLU A C 1
ATOM 584 O O . GLU A 1 79 ? 44.324 112.649 110.802 1.00 31.44 79 GLU A O 1
ATOM 590 N N . GLY A 1 80 ? 44.504 110.423 111.004 1.00 26.05 80 GLY A N 1
ATOM 591 C CA . GLY A 1 80 ? 43.120 110.195 111.341 1.00 25.02 80 GLY A CA 1
ATOM 592 C C . GLY A 1 80 ? 42.174 109.918 110.174 1.00 19.26 80 GLY A C 1
ATOM 593 O O . GLY A 1 80 ? 41.005 109.562 110.443 1.00 24.59 80 GLY A O 1
ATOM 594 N N . ASP A 1 81 ? 42.606 110.066 108.915 1.00 22.51 81 ASP A N 1
ATOM 595 C CA . ASP A 1 81 ? 41.777 109.759 107.747 1.00 20.31 81 ASP A CA 1
ATOM 596 C C . ASP A 1 81 ? 41.398 108.272 107.756 1.00 24.00 81 ASP A C 1
ATOM 597 O O . ASP A 1 81 ? 42.223 107.415 108.105 1.00 20.94 81 ASP A O 1
ATOM 602 N N . ILE A 1 82 ? 40.160 107.990 107.393 1.00 20.76 82 ILE A N 1
ATOM 603 C CA . ILE A 1 82 ? 39.694 106.602 107.238 1.00 17.96 82 ILE A CA 1
ATOM 604 C C . ILE A 1 82 ? 39.884 106.234 105.782 1.00 18.75 82 ILE A C 1
ATOM 605 O O . ILE A 1 82 ? 39.368 106.906 104.856 1.00 18.36 82 ILE A O 1
ATOM 610 N N . VAL A 1 83 ? 40.620 105.144 105.552 1.00 16.79 83 VAL A N 1
ATOM 611 C CA . VAL A 1 83 ? 40.974 104.710 104.221 1.00 14.90 83 VAL A CA 1
ATOM 612 C C . VAL A 1 83 ? 40.733 103.226 103.967 1.00 18.75 83 VAL A C 1
ATOM 613 O O . VAL A 1 83 ? 40.808 102.413 104.894 1.00 17.63 83 VAL A O 1
ATOM 617 N N . VAL A 1 84 ? 40.429 102.908 102.718 1.00 15.37 84 VAL A N 1
ATOM 618 C CA . VAL A 1 84 ? 40.350 101.562 102.207 1.00 15.82 84 VAL A CA 1
ATOM 619 C C . VAL A 1 84 ? 41.406 101.412 101.117 1.00 20.54 84 VAL A C 1
ATOM 620 O O . VAL A 1 84 ? 41.420 102.177 100.148 1.00 17.06 84 VAL A O 1
ATOM 624 N N . PRO A 1 85 ? 42.273 100.416 101.224 1.00 15.68 85 PRO A N 1
ATOM 625 C CA . PRO A 1 85 ? 43.274 100.181 100.171 1.00 17.61 85 PRO A CA 1
ATOM 626 C C . PRO A 1 85 ? 42.714 99.391 98.996 1.00 17.39 85 PRO A C 1
ATOM 627 O O . PRO A 1 85 ? 41.919 98.441 99.177 1.00 15.88 85 PRO A O 1
ATOM 631 N N . THR A 1 86 ? 43.205 99.694 97.790 1.00 15.75 86 THR A N 1
ATOM 632 C CA . THR A 1 86 ? 42.963 98.813 96.660 1.00 15.26 86 THR A CA 1
ATOM 633 C C . THR A 1 86 ? 43.860 97.579 96.843 1.00 15.86 86 THR A C 1
ATOM 634 O O . THR A 1 86 ? 44.717 97.529 97.740 1.00 18.07 86 THR A O 1
ATOM 638 N N . VAL A 1 87 ? 43.628 96.603 96.013 1.00 16.83 87 VAL A N 1
ATOM 639 C CA . VAL A 1 87 ? 44.234 95.289 96.155 1.00 17.28 87 VAL A CA 1
ATOM 640 C C . VAL A 1 87 ? 45.472 95.070 95.297 1.00 16.82 87 VAL A C 1
ATOM 641 O O . VAL A 1 87 ? 46.420 94.410 95.731 1.00 17.70 87 VAL A O 1
ATOM 645 N N . ARG A 1 88 ? 45.509 95.631 94.078 1.00 17.58 88 ARG A N 1
ATOM 646 C CA . ARG A 1 88 ? 46.610 95.291 93.195 1.00 18.53 88 ARG A CA 1
ATOM 647 C C . ARG A 1 88 ? 47.794 96.201 93.343 1.00 15.64 88 ARG A C 1
ATOM 648 O O . ARG A 1 88 ? 47.672 97.408 93.511 1.00 17.44 88 ARG A O 1
ATOM 656 N N . ARG A 1 89 ? 48.959 95.572 93.291 1.00 16.83 89 ARG A N 1
ATOM 657 C CA . ARG A 1 89 ? 50.255 96.258 93.371 1.00 20.34 89 ARG A CA 1
ATOM 658 C C . ARG A 1 89 ? 51.144 95.716 92.260 1.00 19.48 89 ARG A C 1
ATOM 659 O O . ARG A 1 89 ? 50.961 94.590 91.781 1.00 20.18 89 ARG A O 1
ATOM 667 N N . PRO A 1 90 ? 52.131 96.505 91.867 1.00 20.24 90 PRO A N 1
ATOM 668 C CA . PRO A 1 90 ? 53.031 96.075 90.787 1.00 20.79 90 PRO A CA 1
ATOM 669 C C . PRO A 1 90 ? 53.777 94.810 91.133 1.00 23.53 90 PRO A C 1
ATOM 670 O O . PRO A 1 90 ? 54.114 94.590 92.314 1.00 26.16 90 PRO A O 1
ATOM 674 N N . PRO A 1 91 ? 54.037 93.977 90.129 1.00 20.92 91 PRO A N 1
ATOM 675 C CA . PRO A 1 91 ? 54.748 92.715 90.339 1.00 22.72 91 PRO A CA 1
ATOM 676 C C . PRO A 1 91 ? 56.264 92.966 90.502 1.00 22.81 91 PRO A C 1
ATOM 677 O O . PRO A 1 91 ? 56.704 94.114 90.531 1.00 27.36 91 PRO A O 1
ATOM 681 N N . ALA A 1 92 ? 57.011 91.874 90.566 1.00 29.06 92 ALA A N 1
ATOM 682 C CA . ALA A 1 92 ? 58.455 91.916 90.826 1.00 37.00 92 ALA A CA 1
ATOM 683 C C . ALA A 1 92 ? 59.211 92.691 89.731 1.00 36.52 92 ALA A C 1
ATOM 684 O O . ALA A 1 92 ? 60.188 93.367 90.027 1.00 37.29 92 ALA A O 1
ATOM 686 N N . SER A 1 93 ? 58.706 92.635 88.501 1.00 33.98 93 SER A N 1
ATOM 687 C CA . SER A 1 93 ? 59.264 93.355 87.350 1.00 38.68 93 SER A CA 1
ATOM 688 C C . SER A 1 93 ? 59.047 94.868 87.393 1.00 42.72 93 SER A C 1
ATOM 689 O O . SER A 1 93 ? 59.535 95.596 86.538 1.00 43.14 93 SER A O 1
ATOM 692 N N . GLY A 1 94 ? 58.281 95.340 88.366 1.00 27.83 94 GLY A N 1
ATOM 693 C CA . GLY A 1 94 ? 58.064 96.745 88.561 1.00 28.01 94 GLY A CA 1
ATOM 694 C C . GLY A 1 94 ? 56.835 97.188 87.782 1.00 25.68 94 GLY A C 1
ATOM 695 O O . GLY A 1 94 ? 55.970 96.373 87.441 1.00 28.09 94 GLY A O 1
ATOM 696 N N . THR A 1 95 ? 56.781 98.476 87.489 1.00 29.10 95 THR A N 1
ATOM 697 C CA . THR A 1 95 ? 55.599 99.069 86.901 1.00 27.48 95 THR A CA 1
ATOM 698 C C . THR A 1 95 ? 55.433 98.611 85.448 1.00 27.78 95 THR A C 1
ATOM 699 O O . THR A 1 95 ? 56.334 98.008 84.832 1.00 28.25 95 THR A O 1
ATOM 703 N N . ASN A 1 96 ? 54.231 98.820 84.940 1.00 27.22 96 ASN A N 1
ATOM 704 C CA . ASN A 1 96 ? 53.889 98.468 83.572 1.00 23.05 96 ASN A CA 1
ATOM 705 C C . ASN A 1 96 ? 52.746 99.379 83.100 1.00 21.25 96 ASN A C 1
ATOM 706 O O . ASN A 1 96 ? 52.277 100.200 83.864 1.00 25.01 96 ASN A O 1
ATOM 711 N N . GLU A 1 97 ? 52.318 99.228 81.849 1.00 23.56 97 GLU A N 1
ATOM 712 C CA . GLU A 1 97 ? 51.302 100.087 81.261 1.00 25.11 97 GLU A CA 1
ATOM 713 C C . GLU A 1 97 ? 49.999 100.127 82.082 1.00 23.14 97 GLU A C 1
ATOM 714 O O . GLU A 1 97 ? 49.310 101.151 82.112 1.00 24.88 97 GLU A O 1
ATOM 720 N N . TYR A 1 98 ? 49.663 99.009 82.707 1.00 24.20 98 TYR A N 1
ATOM 721 C CA . TYR A 1 98 ? 48.380 98.947 83.431 1.00 24.15 98 TYR A CA 1
ATOM 722 C C . TYR A 1 98 ? 48.439 99.814 84.665 1.00 20.27 98 TYR A C 1
ATOM 723 O O . TYR A 1 98 ? 47.499 100.548 84.965 1.00 23.73 98 TYR A O 1
ATOM 732 N N . PHE A 1 99 ? 49.557 99.774 85.386 1.00 22.23 99 PHE A N 1
ATOM 733 C CA . PHE A 1 99 ? 49.735 100.645 86.532 1.00 21.21 99 PHE A CA 1
ATOM 734 C C . PHE A 1 99 ? 49.956 102.111 86.121 1.00 21.85 99 PHE A C 1
ATOM 735 O O . PHE A 1 99 ? 49.404 103.034 86.725 1.00 24.48 99 PHE A O 1
ATOM 743 N N . GLU A 1 100 ? 50.753 102.334 85.076 1.00 25.44 100 GLU A N 1
ATOM 744 C CA . GLU A 1 100 ? 51.009 103.700 84.604 1.00 29.37 100 GLU A CA 1
ATOM 745 C C . GLU A 1 100 ? 49.769 104.441 84.095 1.00 23.15 100 GLU A C 1
ATOM 746 O O . GLU A 1 100 ? 49.630 105.646 84.322 1.00 27.76 100 GLU A O 1
ATOM 752 N N . ARG A 1 101 ? 48.832 103.684 83.514 1.00 20.00 101 ARG A N 1
ATOM 753 C CA . ARG A 1 101 ? 47.574 104.228 82.987 1.00 20.00 101 ARG A CA 1
ATOM 754 C C . ARG A 1 101 ? 46.450 104.133 84.018 1.00 20.00 101 ARG A C 1
ATOM 755 O O . ARG A 1 101 ? 45.291 104.383 83.683 1.00 20.00 101 ARG A O 1
ATOM 763 N N . ASP A 1 102 ? 46.745 103.802 85.287 1.00 24.82 102 ASP A N 1
ATOM 764 C CA . ASP A 1 102 ? 45.738 103.792 86.371 1.00 23.57 102 ASP A CA 1
ATOM 765 C C . ASP A 1 102 ? 44.632 102.800 86.087 1.00 20.85 102 ASP A C 1
ATOM 766 O O . ASP A 1 102 ? 43.455 103.067 86.394 1.00 26.04 102 ASP A O 1
ATOM 771 N N . GLN A 1 103 ? 44.973 101.684 85.462 1.00 20.37 103 GLN A N 1
ATOM 772 C CA . GLN A 1 103 ? 43.997 100.597 85.261 1.00 19.04 103 GLN A CA 1
ATOM 773 C C . GLN A 1 103 ? 44.611 99.237 85.572 1.00 16.86 103 GLN A C 1
ATOM 774 O O . GLN A 1 103 ? 44.573 98.296 84.784 1.00 19.17 103 GLN A O 1
ATOM 780 N N . PRO A 1 104 ? 45.177 99.093 86.776 1.00 18.68 104 PRO A N 1
ATOM 781 C CA . PRO A 1 104 ? 45.798 97.805 87.103 1.00 20.24 104 PRO A CA 1
ATOM 782 C C . PRO A 1 104 ? 44.804 96.661 87.242 1.00 18.98 104 PRO A C 1
ATOM 783 O O . PRO A 1 104 ? 45.175 95.508 87.191 1.00 18.29 104 PRO A O 1
ATOM 787 N N . ASP A 1 105 ? 43.529 96.993 87.393 1.00 18.51 105 ASP A N 1
ATOM 788 C CA . ASP A 1 105 ? 42.482 96.016 87.456 1.00 17.21 105 ASP A CA 1
ATOM 789 C C . ASP A 1 105 ? 42.296 95.307 86.103 1.00 18.34 105 ASP A C 1
ATOM 790 O O . ASP A 1 105 ? 41.631 94.291 86.027 1.00 17.69 105 ASP A O 1
ATOM 795 N N . MET A 1 106 ? 42.910 95.846 85.038 1.00 17.10 106 MET A N 1
ATOM 796 C CA . MET A 1 106 ? 42.881 95.220 83.718 1.00 18.02 106 MET A CA 1
ATOM 797 C C . MET A 1 106 ? 44.192 94.453 83.419 1.00 15.57 106 MET A C 1
ATOM 798 O O . MET A 1 106 ? 44.359 93.893 82.348 1.00 18.45 106 MET A O 1
ATOM 803 N N . ALA A 1 107 ? 45.141 94.481 84.326 1.00 16.57 107 ALA A N 1
ATOM 804 C CA . ALA A 1 107 ? 46.410 93.758 84.072 1.00 19.13 107 ALA A CA 1
ATOM 805 C C . ALA A 1 107 ? 46.126 92.263 83.972 1.00 18.43 107 ALA A C 1
ATOM 806 O O . ALA A 1 107 ? 45.342 91.723 84.729 1.00 21.26 107 ALA A O 1
ATOM 808 N N . PRO A 1 108 ? 46.821 91.556 83.078 1.00 21.89 108 PRO A N 1
ATOM 809 C CA . PRO A 1 108 ? 46.695 90.104 82.990 1.00 24.80 108 PRO A CA 1
ATOM 810 C C . PRO A 1 108 ? 47.574 89.355 83.981 1.00 20.18 108 PRO A C 1
ATOM 811 O O . PRO A 1 108 ? 48.422 89.969 84.629 1.00 23.16 108 PRO A O 1
ATOM 815 N N . ASP A 1 109 ? 47.337 88.060 84.073 1.00 24.21 109 ASP A N 1
ATOM 816 C CA . ASP A 1 109 ? 48.056 87.188 84.990 1.00 27.65 109 ASP A CA 1
ATOM 817 C C . ASP A 1 109 ? 49.556 87.442 84.892 1.00 24.59 109 ASP A C 1
ATOM 818 O O . ASP A 1 109 ? 50.099 87.561 83.794 1.00 25.12 109 ASP A O 1
ATOM 823 N N . GLY A 1 110 ? 50.227 87.490 86.035 1.00 25.42 110 GLY A N 1
ATOM 824 C CA . GLY A 1 110 ? 51.667 87.758 86.050 1.00 26.35 110 GLY A CA 1
ATOM 825 C C . GLY A 1 110 ? 52.116 89.218 86.054 1.00 24.83 110 GLY A C 1
ATOM 826 O O . GLY A 1 110 ? 53.263 89.496 86.383 1.00 28.11 110 GLY A O 1
ATOM 827 N N A MET A 1 111 ? 51.214 90.144 85.731 0.50 19.38 111 MET A N 1
ATOM 828 N N B MET A 1 111 ? 51.208 90.140 85.733 0.50 19.51 111 MET A N 1
ATOM 829 C CA A MET A 1 111 ? 51.537 91.561 85.636 0.50 21.02 111 MET A CA 1
ATOM 830 C CA B MET A 1 111 ? 51.518 91.558 85.630 0.50 20.86 111 MET A CA 1
ATOM 831 C C A MET A 1 111 ? 50.994 92.383 86.817 0.50 18.51 111 MET A C 1
ATOM 832 C C B MET A 1 111 ? 50.989 92.381 86.816 0.50 18.57 111 MET A C 1
ATOM 833 O O A MET A 1 111 ? 50.903 93.607 86.751 0.50 21.43 111 MET A O 1
ATOM 834 O O B MET A 1 111 ? 50.904 93.606 86.752 0.50 21.42 111 MET A O 1
ATOM 843 N N . TYR A 1 112 ? 50.643 91.681 87.895 1.00 20.08 112 TYR A N 1
ATOM 844 C CA . TYR A 1 112 ? 50.232 92.314 89.132 1.00 23.45 112 TYR A CA 1
ATOM 845 C C . TYR A 1 112 ? 50.444 91.312 90.237 1.00 17.79 112 TYR A C 1
ATOM 846 O O . TYR A 1 112 ? 50.475 90.096 90.022 1.00 19.95 112 TYR A O 1
ATOM 855 N N . PHE A 1 113 ? 50.498 91.852 91.439 1.00 19.39 113 PHE A N 1
ATOM 856 C CA . PHE A 1 113 ? 50.221 91.112 92.662 1.00 19.76 113 PHE A CA 1
ATOM 857 C C . PHE A 1 113 ? 48.869 91.593 93.224 1.00 15.97 113 PHE A C 1
ATOM 858 O O . PHE A 1 113 ? 48.460 92.726 92.986 1.00 19.73 113 PHE A O 1
ATOM 866 N N . GLU A 1 114 ? 48.211 90.718 93.983 1.00 19.17 114 GLU A N 1
ATOM 867 C CA . GLU A 1 114 ? 47.003 91.060 94.730 1.00 16.92 114 GLU A CA 1
ATOM 868 C C . GLU A 1 114 ? 47.295 90.831 96.205 1.00 18.88 114 GLU A C 1
ATOM 869 O O . GLU A 1 114 ? 47.581 89.731 96.622 1.00 18.07 114 GLU A O 1
ATOM 875 N N . ARG A 1 115 ? 47.223 91.881 96.976 1.00 15.42 115 ARG A N 1
ATOM 876 C CA . ARG A 1 115 ? 47.511 91.807 98.407 1.00 15.93 115 ARG A CA 1
ATOM 877 C C . ARG A 1 115 ? 46.523 90.847 99.081 1.00 17.28 115 ARG A C 1
ATOM 878 O O . ARG A 1 115 ? 45.303 90.954 98.921 1.00 16.70 115 ARG A O 1
ATOM 886 N N . GLY A 1 116 ? 47.082 89.885 99.825 1.00 16.85 116 GLY A N 1
ATOM 887 C CA . GLY A 1 116 ? 46.309 88.873 100.520 1.00 19.40 116 GLY A CA 1
ATOM 888 C C . GLY A 1 116 ? 45.906 87.680 99.673 1.00 20.80 116 GLY A C 1
ATOM 889 O O . GLY A 1 116 ? 45.208 86.792 100.142 1.00 19.87 116 GLY A O 1
ATOM 890 N N . ILE A 1 117 ? 46.302 87.671 98.407 1.00 19.12 117 ILE A N 1
ATOM 891 C CA . ILE A 1 117 ? 45.804 86.680 97.468 1.00 21.64 117 ILE A CA 1
ATOM 892 C C . ILE A 1 117 ? 46.935 86.048 96.660 1.00 22.62 117 ILE A C 1
ATOM 893 O O . ILE A 1 117 ? 47.090 84.832 96.659 1.00 22.60 117 ILE A O 1
ATOM 898 N N . VAL A 1 118 ? 47.690 86.871 95.944 1.00 22.56 118 VAL A N 1
ATOM 899 C CA . VAL A 1 118 ? 48.817 86.340 95.155 1.00 27.35 118 VAL A CA 1
ATOM 900 C C . VAL A 1 118 ? 50.011 87.275 95.115 1.00 19.05 118 VAL A C 1
ATOM 901 O O . VAL A 1 118 ? 49.939 88.424 94.657 1.00 19.77 118 VAL A O 1
ATOM 905 N N . GLY A 1 119 ? 51.131 86.796 95.638 1.00 20.65 119 GLY A N 1
ATOM 906 C CA . GLY A 1 119 ? 52.391 87.488 95.511 1.00 22.95 119 GLY A CA 1
ATOM 907 C C . GLY A 1 119 ? 52.732 88.559 96.522 1.00 20.38 119 GLY A C 1
ATOM 908 O O . GLY A 1 119 ? 53.878 89.026 96.570 1.00 25.52 119 GLY A O 1
ATOM 909 N N . ALA A 1 120 ? 51.756 88.949 97.362 1.00 20.90 120 ALA A N 1
ATOM 910 C CA . ALA A 1 120 ? 51.963 90.055 98.284 1.00 18.39 120 ALA A CA 1
ATOM 911 C C . ALA A 1 120 ? 51.080 89.840 99.514 1.00 20.05 120 ALA A C 1
ATOM 912 O O . ALA A 1 120 ? 49.935 89.444 99.403 1.00 17.59 120 ALA A O 1
ATOM 914 N N . HIS A 1 121 ? 51.641 90.090 100.678 1.00 20.10 121 HIS A N 1
ATOM 915 C CA . HIS A 1 121 ? 50.914 90.003 101.931 1.00 18.48 121 HIS A CA 1
ATOM 916 C C . HIS A 1 121 ? 49.721 90.947 101.938 1.00 16.14 121 HIS A C 1
ATOM 917 O O . HIS A 1 121 ? 49.773 92.025 101.370 1.00 17.94 121 HIS A O 1
ATOM 924 N N . GLY A 1 122 ? 48.686 90.481 102.614 1.00 17.57 122 GLY A N 1
ATOM 925 C CA . GLY A 1 122 ? 47.424 91.194 102.729 1.00 16.06 122 GLY A CA 1
ATOM 926 C C . GLY A 1 122 ? 47.406 92.148 103.908 1.00 19.27 122 GLY A C 1
ATOM 927 O O . GLY A 1 122 ? 48.450 92.645 104.356 1.00 18.00 122 GLY A O 1
ATOM 928 N N . TYR A 1 123 ? 46.193 92.381 104.427 1.00 17.33 123 TYR A N 1
ATOM 929 C CA . TYR A 1 123 ? 45.919 93.442 105.358 1.00 15.48 123 TYR A CA 1
ATOM 930 C C . TYR A 1 123 ? 45.541 92.991 106.779 1.00 15.55 123 TYR A C 1
ATOM 931 O O . TYR A 1 123 ? 45.344 93.850 107.646 1.00 16.89 123 TYR A O 1
ATOM 940 N N . MET A 1 124 ? 45.485 91.675 107.019 1.00 16.77 124 MET A N 1
ATOM 941 C CA . MET A 1 124 ? 45.154 91.164 108.343 1.00 15.87 124 MET A CA 1
ATOM 942 C C . MET A 1 124 ? 46.370 91.233 109.264 1.00 17.61 124 MET A C 1
ATOM 943 O O . MET A 1 124 ? 46.922 90.209 109.672 1.00 18.40 124 MET A O 1
ATOM 948 N N . SER A 1 125 ? 46.782 92.444 109.559 1.00 17.58 125 SER A N 1
ATOM 949 C CA . SER A 1 125 ? 47.880 92.728 110.462 1.00 19.29 125 SER A CA 1
ATOM 950 C C . SER A 1 125 ? 47.509 93.999 111.178 1.00 19.45 125 SER A C 1
ATOM 951 O O . SER A 1 125 ? 46.642 94.733 110.719 1.00 17.82 125 SER A O 1
ATOM 954 N N . GLU A 1 126 ? 48.131 94.283 112.323 1.00 19.40 126 GLU A N 1
ATOM 955 C CA . GLU A 1 126 ? 47.738 95.457 113.072 1.00 17.03 126 GLU A CA 1
ATOM 956 C C . GLU A 1 126 ? 48.000 96.758 112.332 1.00 17.30 126 GLU A C 1
ATOM 957 O O . GLU A 1 126 ? 47.288 97.727 112.544 1.00 18.23 126 GLU A O 1
ATOM 963 N N . PHE A 1 127 ? 49.026 96.767 111.486 1.00 18.45 127 PHE A N 1
ATOM 964 C CA . PHE A 1 127 ? 49.400 97.916 110.656 1.00 18.14 127 PHE A CA 1
ATOM 965 C C . PHE A 1 127 ? 49.750 97.446 109.257 1.00 17.57 127 PHE A C 1
ATOM 966 O O . PHE A 1 127 ? 50.176 96.313 109.042 1.00 19.55 127 PHE A O 1
ATOM 974 N N . PHE A 1 128 ? 49.555 98.337 108.284 1.00 18.50 128 PHE A N 1
ATOM 975 C CA . PHE A 1 128 ? 50.047 98.121 106.939 1.00 17.60 128 PHE A CA 1
ATOM 976 C C . PHE A 1 128 ? 50.414 99.462 106.292 1.00 16.41 128 PHE A C 1
ATOM 977 O O . PHE A 1 128 ? 49.990 100.524 106.770 1.00 18.75 128 PHE A O 1
ATOM 985 N N . THR A 1 129 ? 51.208 99.391 105.233 1.00 18.08 129 THR A N 1
ATOM 986 C CA . THR A 1 129 ? 51.471 100.532 104.409 1.00 18.42 129 THR A CA 1
ATOM 987 C C . THR A 1 129 ? 50.818 100.407 103.067 1.00 18.02 129 THR A C 1
ATOM 988 O O . THR A 1 129 ? 50.500 99.319 102.609 1.00 20.62 129 THR A O 1
ATOM 992 N N . SER A 1 130 ? 50.664 101.538 102.380 1.00 19.06 130 SER A N 1
ATOM 993 C CA . SER A 1 130 ? 50.307 101.529 100.960 1.00 17.35 130 SER A CA 1
ATOM 994 C C . SER A 1 130 ? 50.582 102.876 100.339 1.00 16.34 130 SER A C 1
ATOM 995 O O . SER A 1 130 ? 50.519 103.888 101.035 1.00 18.31 130 SER A O 1
ATOM 998 N N . PRO A 1 131 ? 50.892 102.886 99.035 1.00 18.29 131 PRO A N 1
ATOM 999 C CA . PRO A 1 131 ? 50.982 104.145 98.294 1.00 19.27 131 PRO A CA 1
ATOM 1000 C C . PRO A 1 131 ? 49.697 104.947 98.531 1.00 23.63 131 PRO A C 1
ATOM 1001 O O . PRO A 1 131 ? 48.593 104.383 98.537 1.00 19.69 131 PRO A O 1
ATOM 1005 N N . GLU A 1 132 ? 49.809 106.256 98.698 1.00 20.53 132 GLU A N 1
ATOM 1006 C CA . GLU A 1 132 ? 48.600 107.070 98.812 1.00 19.42 132 GLU A CA 1
ATOM 1007 C C . GLU A 1 132 ? 47.670 106.941 97.615 1.00 23.80 132 GLU A C 1
ATOM 1008 O O . GLU A 1 132 ? 46.446 107.037 97.755 1.00 21.15 132 GLU A O 1
ATOM 1014 N N . LYS A 1 133 ? 48.204 106.674 96.438 1.00 20.32 133 LYS A N 1
ATOM 1015 C CA . LYS A 1 133 ? 47.395 106.551 95.239 1.00 23.57 133 LYS A CA 1
ATOM 1016 C C . LYS A 1 133 ? 46.472 105.331 95.264 1.00 20.96 133 LYS A C 1
ATOM 1017 O O . LYS A 1 133 ? 45.523 105.278 94.508 1.00 22.36 133 LYS A O 1
ATOM 1023 N N . TYR A 1 134 ? 46.780 104.369 96.135 1.00 17.93 134 TYR A N 1
ATOM 1024 C CA . TYR A 1 134 ? 45.979 103.154 96.325 1.00 18.22 134 TYR A CA 1
ATOM 1025 C C . TYR A 1 134 ? 45.241 103.142 97.660 1.00 19.24 134 TYR A C 1
ATOM 1026 O O . TYR A 1 134 ? 44.691 102.099 98.035 1.00 18.55 134 TYR A O 1
ATOM 1035 N N . LEU A 1 135 ? 45.205 104.274 98.346 1.00 18.58 135 LEU A N 1
ATOM 1036 C CA . LEU A 1 135 ? 44.405 104.436 99.559 1.00 17.06 135 LEU A CA 1
ATOM 1037 C C . LEU A 1 135 ? 43.248 105.337 99.191 1.00 21.24 135 LEU A C 1
ATOM 1038 O O . LEU A 1 135 ? 43.456 106.477 98.760 1.00 23.12 135 LEU A O 1
ATOM 1043 N N . VAL A 1 136 ? 42.030 104.844 99.394 1.00 18.16 136 VAL A N 1
ATOM 1044 C CA . VAL A 1 136 ? 40.844 105.609 99.076 1.00 17.19 136 VAL A CA 1
ATOM 1045 C C . VAL A 1 136 ? 40.213 106.112 100.361 1.00 18.47 136 VAL A C 1
ATOM 1046 O O . VAL A 1 136 ? 39.776 105.334 101.205 1.00 17.89 136 VAL A O 1
ATOM 1050 N N . ARG A 1 137 ? 40.163 107.425 100.543 1.00 17.00 137 ARG A N 1
ATOM 1051 C CA . ARG A 1 137 ? 39.479 107.975 101.688 1.00 16.97 137 ARG A CA 1
ATOM 1052 C C . ARG A 1 137 ? 38.000 107.692 101.549 1.00 15.04 137 ARG A C 1
ATOM 1053 O O . ARG A 1 137 ? 37.429 107.787 100.456 1.00 18.18 137 ARG A O 1
ATOM 1061 N N . ILE A 1 138 ? 37.389 107.322 102.673 1.00 17.87 138 ILE A N 1
ATOM 1062 C CA . ILE A 1 138 ? 35.949 107.073 102.710 1.00 15.56 138 ILE A CA 1
ATOM 1063 C C . ILE A 1 138 ? 35.365 107.906 103.841 1.00 16.69 138 ILE A C 1
ATOM 1064 O O . ILE A 1 138 ? 36.059 108.304 104.797 1.00 17.94 138 ILE A O 1
ATOM 1069 N N . PRO A 1 139 ? 34.046 108.097 103.811 1.00 15.88 139 PRO A N 1
ATOM 1070 C CA . PRO A 1 139 ? 33.419 108.807 104.936 1.00 19.03 139 PRO A CA 1
ATOM 1071 C C . PRO A 1 139 ? 33.721 108.180 106.300 1.00 18.72 139 PRO A C 1
ATOM 1072 O O . PRO A 1 139 ? 33.761 106.942 106.456 1.00 16.97 139 PRO A O 1
ATOM 1076 N N . ARG A 1 140 ? 33.948 109.011 107.307 1.00 20.16 140 ARG A N 1
ATOM 1077 C CA . ARG A 1 140 ? 34.287 108.495 108.647 1.00 21.69 140 ARG A CA 1
ATOM 1078 C C . ARG A 1 140 ? 33.283 107.495 109.170 1.00 19.83 140 ARG A C 1
ATOM 1079 O O . ARG A 1 140 ? 33.622 106.537 109.880 1.00 22.38 140 ARG A O 1
ATOM 1087 N N . SER A 1 141 ? 32.008 107.727 108.894 1.00 16.24 141 SER A N 1
ATOM 1088 C CA . SER A 1 141 ? 30.946 106.873 109.356 1.00 14.43 141 SER A CA 1
ATOM 1089 C C . SER A 1 141 ? 30.856 105.504 108.669 1.00 15.40 141 SER A C 1
ATOM 1090 O O . SER A 1 141 ? 30.084 104.640 109.072 1.00 16.83 141 SER A O 1
ATOM 1093 N N . GLN A 1 142 ? 31.623 105.331 107.602 1.00 14.62 142 GLN A N 1
ATOM 1094 C CA . GLN A 1 142 ? 31.766 104.028 106.944 1.00 15.53 142 GLN A CA 1
ATOM 1095 C C . GLN A 1 142 ? 32.912 103.218 107.513 1.00 14.60 142 GLN A C 1
ATOM 1096 O O . GLN A 1 142 ? 33.208 102.139 107.022 1.00 16.34 142 GLN A O 1
ATOM 1102 N N . ALA A 1 143 ? 33.546 103.698 108.572 1.00 16.87 143 ALA A N 1
ATOM 1103 C CA . ALA A 1 143 ? 34.627 102.927 109.178 1.00 14.26 143 ALA A CA 1
ATOM 1104 C C . ALA A 1 143 ? 34.143 101.587 109.695 1.00 14.82 143 ALA A C 1
ATOM 1105 O O . ALA A 1 143 ? 34.862 100.606 109.519 1.00 16.84 143 ALA A O 1
ATOM 1107 N N . GLU A 1 144 ? 33.004 101.562 110.397 1.00 14.87 144 GLU A N 1
ATOM 1108 C CA . GLU A 1 144 ? 32.508 100.329 111.007 1.00 16.87 144 GLU A CA 1
ATOM 1109 C C . GLU A 1 144 ? 32.355 99.215 109.989 1.00 15.53 144 GLU A C 1
ATOM 1110 O O . GLU A 1 144 ? 32.760 98.073 110.203 1.00 15.88 144 GLU A O 1
ATOM 1116 N N . LEU A 1 145 ? 31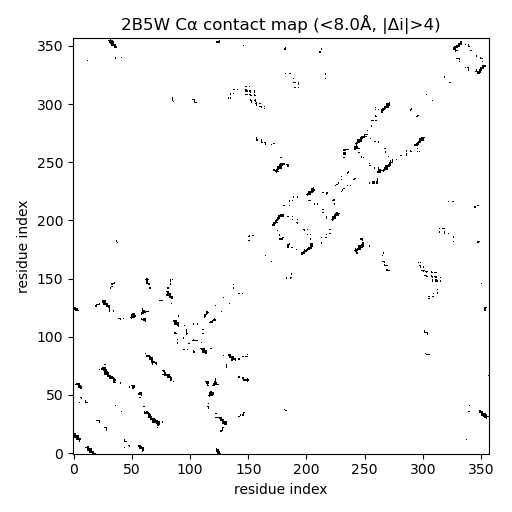.759 99.542 108.848 1.00 14.91 145 LEU A N 1
ATOM 1117 C CA . LEU A 1 145 ? 31.498 98.556 107.815 1.00 14.39 145 LEU A CA 1
ATOM 1118 C C . LEU A 1 145 ? 32.365 98.799 106.577 1.00 12.40 145 LEU A C 1
ATOM 1119 O O . LEU A 1 145 ? 32.041 98.326 105.457 1.00 14.67 145 LEU A O 1
ATOM 1124 N N . GLY A 1 146 ? 33.536 99.393 106.799 1.00 13.52 146 GLY A N 1
ATOM 1125 C CA . GLY A 1 146 ? 34.377 99.810 105.669 1.00 15.60 146 GLY A CA 1
ATOM 1126 C C . GLY A 1 146 ? 34.986 98.662 104.893 1.00 13.57 146 GLY A C 1
ATOM 1127 O O . GLY A 1 146 ? 35.421 98.846 103.722 1.00 16.02 146 GLY A O 1
ATOM 1128 N N . PHE A 1 147 ? 35.049 97.488 105.509 1.00 14.42 147 PHE A N 1
ATOM 1129 C CA . PHE A 1 147 ? 35.444 96.271 104.832 1.00 13.75 147 PHE A CA 1
ATOM 1130 C C . PHE A 1 147 ? 34.497 95.846 103.716 1.00 17.02 147 PHE A C 1
ATOM 1131 O O . PHE A 1 147 ? 34.810 94.907 103.022 1.00 17.30 147 PHE A O 1
ATOM 1139 N N . LEU A 1 148 ? 33.331 96.484 103.593 1.00 14.16 148 LEU A N 1
ATOM 1140 C CA . LEU A 1 148 ? 32.391 96.171 102.536 1.00 13.77 148 LEU A CA 1
ATOM 1141 C C . LEU A 1 148 ? 32.663 97.009 101.294 1.00 15.26 148 LEU A C 1
ATOM 1142 O O . LEU A 1 148 ? 32.142 96.695 100.223 1.00 15.32 148 LEU A O 1
ATOM 1147 N N . ILE A 1 149 ? 33.485 98.044 101.416 1.00 14.83 149 ILE A N 1
ATOM 1148 C CA . ILE A 1 149 ? 33.771 98.926 100.242 1.00 14.70 149 ILE A CA 1
ATOM 1149 C C . ILE A 1 149 ? 34.489 98.126 99.142 1.00 15.39 149 ILE A C 1
ATOM 1150 O O . ILE A 1 149 ? 34.126 98.234 97.967 1.00 14.31 149 ILE A O 1
ATOM 1155 N N . GLU A 1 150 ? 35.479 97.291 99.468 1.00 15.02 150 GLU A N 1
ATOM 1156 C CA . GLU A 1 150 ? 36.096 96.510 98.416 1.00 14.30 150 GLU A CA 1
ATOM 1157 C C . GLU A 1 150 ? 35.139 95.559 9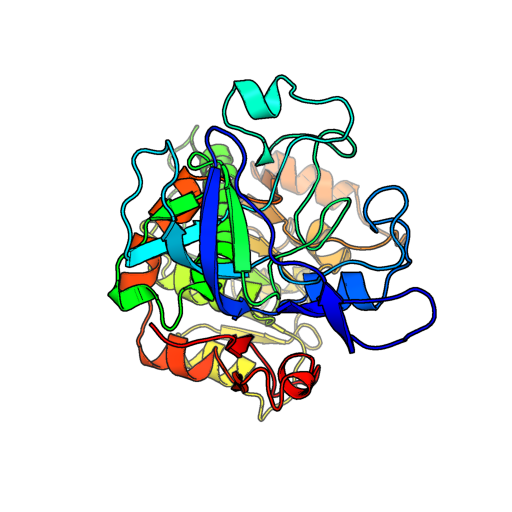7.704 1.00 15.18 150 GLU A C 1
ATOM 1158 O O . GLU A 1 150 ? 35.075 95.557 96.477 1.00 15.51 150 GLU A O 1
ATOM 1164 N N . PRO A 1 151 ? 34.354 94.721 98.393 1.00 13.85 151 PRO A N 1
ATOM 1165 C CA . PRO A 1 151 ? 33.385 93.893 97.681 1.00 16.04 151 PRO A CA 1
ATOM 1166 C C . PRO A 1 151 ? 32.381 94.691 96.853 1.00 14.51 151 PRO A C 1
ATOM 1167 O O . PRO A 1 151 ? 32.065 94.289 95.740 1.00 15.40 151 PRO A O 1
ATOM 1171 N N . ILE A 1 152 ? 31.873 95.793 97.403 1.00 14.77 152 ILE A N 1
ATOM 1172 C CA . ILE A 1 152 ? 30.949 96.654 96.627 1.00 13.15 152 ILE A CA 1
ATOM 1173 C C . ILE A 1 152 ? 31.642 97.112 95.334 1.00 12.96 152 ILE A C 1
ATOM 1174 O O . ILE A 1 152 ? 31.034 97.111 94.256 1.00 15.26 152 ILE A O 1
ATOM 1179 N N . SER A 1 153 ? 32.916 97.481 95.459 1.00 13.60 153 SER A N 1
ATOM 1180 C CA . SER A 1 153 ? 33.699 97.954 94.302 1.00 15.35 153 SER A CA 1
ATOM 1181 C C . SER A 1 153 ? 33.841 96.928 93.192 1.00 15.94 153 SER A C 1
ATOM 1182 O O . SER A 1 153 ? 33.922 97.302 92.009 1.00 15.52 153 SER A O 1
ATOM 1185 N N . ILE A 1 154 ? 33.957 95.657 93.563 1.00 13.51 154 ILE A N 1
ATOM 1186 C CA . ILE A 1 154 ? 34.002 94.556 92.602 1.00 14.27 154 ILE A CA 1
ATOM 1187 C C . ILE A 1 154 ? 32.756 94.640 91.713 1.00 14.95 154 ILE A C 1
ATOM 1188 O O . ILE A 1 154 ? 32.837 94.539 90.493 1.00 15.35 154 ILE A O 1
ATOM 1193 N N . THR A 1 155 ? 31.586 94.770 92.328 1.00 14.35 155 THR A N 1
ATOM 1194 C CA . THR A 1 155 ? 30.357 94.902 91.577 1.00 13.52 155 THR A CA 1
ATOM 1195 C C . THR A 1 155 ? 30.290 96.198 90.802 1.00 16.50 155 THR A C 1
ATOM 1196 O O . THR A 1 155 ? 29.805 96.204 89.678 1.00 16.73 155 THR A O 1
ATOM 1200 N N . GLU A 1 156 ? 30.770 97.279 91.374 1.00 14.24 156 GLU A N 1
ATOM 1201 C CA . GLU A 1 156 ? 30.739 98.544 90.645 1.00 13.38 156 GLU A CA 1
ATOM 1202 C C . GLU A 1 156 ? 31.520 98.393 89.329 1.00 14.14 156 GLU A C 1
ATOM 1203 O O . GLU A 1 156 ? 31.085 98.904 88.300 1.00 15.96 156 GLU A O 1
ATOM 1209 N N . LYS A 1 157 ? 32.677 97.739 89.355 1.00 15.28 157 LYS A N 1
ATOM 1210 C CA . LYS A 1 157 ? 33.423 97.564 88.117 1.00 15.50 157 LYS A CA 1
ATOM 1211 C C . LYS A 1 157 ? 32.667 96.668 87.136 1.00 14.32 157 LYS A C 1
ATOM 1212 O O . LYS A 1 157 ? 32.561 96.972 85.951 1.00 14.95 157 LYS A O 1
ATOM 1218 N N . ALA A 1 158 ? 32.147 95.535 87.618 1.00 14.30 158 ALA A N 1
ATOM 1219 C CA . ALA A 1 158 ? 31.501 94.609 86.738 1.00 17.35 158 ALA A CA 1
ATOM 1220 C C . ALA A 1 158 ? 30.300 95.252 86.067 1.00 15.90 158 ALA A C 1
ATOM 1221 O O . ALA A 1 158 ? 30.077 95.040 84.886 1.00 15.94 158 ALA A O 1
ATOM 1223 N N . LEU A 1 159 ? 29.509 96.011 86.824 1.00 16.22 159 LEU A N 1
ATOM 1224 C CA . LEU A 1 159 ? 28.351 96.700 86.255 1.00 15.27 159 LEU A CA 1
ATOM 1225 C C . LEU A 1 159 ? 28.843 97.746 85.249 1.00 17.05 159 LEU A C 1
ATOM 1226 O O . LEU A 1 159 ? 28.255 97.917 84.188 1.00 16.61 159 LEU A O 1
ATOM 1231 N N . GLU A 1 160 ? 29.917 98.468 85.576 1.00 17.67 160 GLU A N 1
ATOM 1232 C CA . GLU A 1 160 ? 30.433 99.465 84.618 1.00 18.10 160 GLU A CA 1
ATOM 1233 C C . GLU A 1 160 ? 30.711 98.819 83.246 1.00 15.73 160 GLU A C 1
ATOM 1234 O O . GLU A 1 160 ? 30.305 99.351 82.196 1.00 16.76 160 GLU A O 1
ATOM 1240 N N . HIS A 1 161 ? 31.424 97.703 83.243 1.00 15.30 161 HIS A N 1
ATOM 1241 C CA . HIS A 1 161 ? 31.794 97.055 81.996 1.00 16.07 161 HIS A CA 1
ATOM 1242 C C . HIS A 1 161 ? 30.619 96.361 81.309 1.00 16.51 161 HIS A C 1
ATOM 1243 O O . HIS A 1 161 ? 30.453 96.466 80.108 1.00 16.76 161 HIS A O 1
ATOM 1250 N N . ALA A 1 162 ? 29.768 95.689 82.069 1.00 15.59 162 ALA A N 1
ATOM 1251 C CA . ALA A 1 162 ? 28.562 95.087 81.496 1.00 15.39 162 ALA A CA 1
ATOM 1252 C C . ALA A 1 162 ? 27.639 96.134 80.895 1.00 14.02 162 ALA A C 1
ATOM 1253 O O . ALA A 1 162 ? 27.167 95.984 79.751 1.00 16.31 162 ALA A O 1
ATOM 1255 N N . TYR A 1 163 ? 27.421 97.245 81.579 1.00 16.63 163 TYR A N 1
ATOM 1256 C CA . TYR A 1 163 ? 26.577 98.304 81.077 1.00 17.85 163 TYR A CA 1
ATOM 1257 C C . TYR A 1 163 ? 27.227 98.990 79.882 1.00 17.72 163 TYR A C 1
ATOM 1258 O O . TYR A 1 163 ? 26.539 99.383 78.917 1.00 18.37 163 TYR A O 1
ATOM 1267 N N . ALA A 1 164 ? 28.549 99.067 79.875 1.00 16.91 164 ALA A N 1
ATOM 1268 C CA . ALA A 1 164 ? 29.235 99.639 78.714 1.00 17.57 164 ALA A CA 1
ATOM 1269 C C . ALA A 1 164 ? 28.923 98.838 77.457 1.00 16.99 164 ALA A C 1
ATOM 1270 O O . ALA A 1 164 ? 28.776 99.416 76.352 1.00 18.23 164 ALA A O 1
ATOM 1272 N N . SER A 1 165 ? 28.840 97.514 77.586 1.00 16.43 165 SER A N 1
ATOM 1273 C CA . SER A 1 165 ? 28.534 96.669 76.439 1.00 14.54 165 SER A CA 1
ATOM 1274 C C . SER A 1 165 ? 27.198 96.953 75.797 1.00 16.30 165 SER A C 1
ATOM 1275 O O . SER A 1 165 ? 26.998 96.530 74.648 1.00 16.89 165 SER A O 1
ATOM 1278 N N . ARG A 1 166 ? 26.270 97.572 76.534 1.00 17.12 166 ARG A N 1
ATOM 1279 C CA . ARG A 1 166 ? 24.916 97.876 76.052 1.00 16.01 166 ARG A CA 1
ATOM 1280 C C . ARG A 1 166 ? 24.789 99.353 75.635 1.00 17.84 166 ARG A C 1
ATOM 1281 O O . ARG A 1 166 ? 23.710 99.822 75.319 1.00 18.76 166 ARG A O 1
ATOM 1289 N N . SER A 1 167 ? 25.888 100.097 75.639 1.00 17.05 167 SER A N 1
ATOM 1290 C CA . SER A 1 167 ? 25.832 101.561 75.478 1.00 17.38 167 SER A CA 1
ATOM 1291 C C . SER A 1 167 ? 25.658 102.051 74.050 1.00 18.52 167 SER A C 1
ATOM 1292 O O . SER A 1 167 ? 25.452 103.262 73.855 1.00 23.02 167 SER A O 1
ATOM 1295 N N . ALA A 1 168 ? 25.742 101.161 73.078 1.00 18.08 168 ALA A N 1
ATOM 1296 C CA . ALA A 1 168 ? 25.548 101.522 71.673 1.00 19.84 168 ALA A CA 1
ATOM 1297 C C . ALA A 1 168 ? 24.069 101.600 71.279 1.00 23.88 168 ALA A C 1
ATOM 1298 O O . ALA A 1 168 ? 23.745 102.033 70.171 1.00 24.49 168 ALA A O 1
ATOM 1300 N N . PHE A 1 169 ? 23.176 101.186 72.165 1.00 20.40 169 PHE A N 1
ATOM 1301 C CA . PHE A 1 169 ? 21.731 101.282 71.906 1.00 16.79 169 PHE A CA 1
ATOM 1302 C C . PHE A 1 169 ? 21.013 101.798 73.166 1.00 21.24 169 PHE A C 1
ATOM 1303 O O . PHE A 1 169 ? 21.614 102.016 74.204 0.50 10.96 169 PHE A O 1
ATOM 1311 N N A ASP A 1 170 ? 19.710 102.027 73.043 0.50 20.73 170 ASP A N 1
ATOM 1312 N N B ASP A 1 170 ? 19.714 102.021 73.052 0.50 20.83 170 ASP A N 1
ATOM 1313 C CA A ASP A 1 170 ? 18.890 102.478 74.162 0.50 19.82 170 ASP A CA 1
ATOM 1314 C CA B ASP A 1 170 ? 18.932 102.501 74.178 0.50 20.10 170 ASP A CA 1
ATOM 1315 C C A ASP A 1 170 ? 18.426 101.240 74.933 0.50 22.89 170 ASP A C 1
ATOM 1316 C C B ASP A 1 170 ? 18.418 101.278 74.948 0.50 22.51 170 ASP A C 1
ATOM 1317 O O A ASP A 1 170 ? 17.457 100.574 74.550 0.50 26.57 170 ASP A O 1
ATOM 1318 O O B ASP A 1 170 ? 17.423 100.650 74.573 0.50 27.55 170 ASP A O 1
ATOM 1327 N N . TRP A 1 171 ? 19.162 100.906 75.989 1.00 22.95 171 TRP A N 1
ATOM 1328 C CA . TRP A 1 171 ? 18.868 99.739 76.790 1.00 21.59 171 TRP A CA 1
ATOM 1329 C C . TRP A 1 171 ? 18.227 100.262 78.082 1.00 22.01 171 TRP A C 1
ATOM 1330 O O . TRP A 1 171 ? 18.792 101.106 78.788 1.00 24.59 171 TRP A O 1
ATOM 1341 N N . ASP A 1 172 ? 17.050 99.759 78.374 1.00 20.91 172 ASP A N 1
ATOM 1342 C CA . ASP A 1 172 ? 16.330 100.174 79.590 1.00 20.94 172 ASP A CA 1
ATOM 1343 C C . ASP A 1 172 ? 15.766 98.888 80.229 1.00 21.33 172 ASP A C 1
ATOM 1344 O O . ASP A 1 172 ? 14.613 98.487 79.978 1.00 23.30 172 ASP A O 1
ATOM 1349 N N . PRO A 1 173 ? 16.590 98.234 81.027 1.00 18.45 173 PRO A N 1
ATOM 1350 C CA . PRO A 1 173 ? 16.239 96.928 81.577 1.00 19.87 173 PRO A CA 1
ATOM 1351 C C . PRO A 1 173 ? 15.255 97.003 82.729 1.00 18.39 173 PRO A C 1
ATOM 1352 O O . PRO A 1 173 ? 15.190 98.019 83.444 1.00 20.70 173 PRO A O 1
ATOM 1356 N N . SER A 1 174 ? 14.506 95.931 82.895 1.00 18.49 174 SER A N 1
ATOM 1357 C CA . SER A 1 174 ? 13.542 95.818 84.004 1.00 19.07 174 SER A CA 1
ATOM 1358 C C . SER A 1 174 ? 13.779 94.663 84.939 1.00 19.69 174 SER A C 1
ATOM 1359 O O . SER A 1 174 ? 13.375 94.752 86.100 1.00 20.01 174 SER A O 1
ATOM 1362 N N . SER A 1 175 ? 14.380 93.573 84.472 1.00 16.06 175 SER A N 1
ATOM 1363 C CA . SER A 1 175 ? 14.619 92.397 85.298 1.00 17.54 175 SER A CA 1
ATOM 1364 C C . SER A 1 175 ? 16.097 92.150 85.492 1.00 18.00 175 SER A C 1
ATOM 1365 O O . SER A 1 175 ? 16.892 92.290 84.554 1.00 18.38 175 SER A O 1
ATOM 1368 N N . ALA A 1 176 ? 16.466 91.712 86.698 1.00 18.34 176 ALA A N 1
ATOM 1369 C CA . ALA A 1 176 ? 17.838 91.325 87.001 1.00 18.26 176 ALA A CA 1
ATOM 1370 C C . ALA A 1 176 ? 17.895 90.082 87.856 1.00 17.48 176 ALA A C 1
ATOM 1371 O O . ALA A 1 176 ? 17.026 89.899 88.718 1.00 18.96 176 ALA A O 1
ATOM 1373 N N . PHE A 1 177 ? 18.906 89.245 87.646 1.00 16.49 177 PHE A N 1
ATOM 1374 C CA . PHE A 1 177 ? 19.001 87.905 88.225 1.00 17.35 177 PHE A CA 1
ATOM 1375 C C . PHE A 1 177 ? 20.461 87.735 88.653 1.00 18.01 177 PHE A C 1
ATOM 1376 O O . PHE A 1 177 ? 21.400 87.710 87.826 1.00 17.87 177 PHE A O 1
ATOM 1384 N N . VAL A 1 178 ? 20.659 87.605 89.945 1.00 17.17 178 VAL A N 1
ATOM 1385 C CA . VAL A 1 178 ? 21.969 87.368 90.498 1.00 14.36 178 VAL A CA 1
ATOM 1386 C C . VAL A 1 178 ? 22.067 85.870 90.719 1.00 20.19 178 VAL A C 1
ATOM 1387 O O . VAL A 1 178 ? 21.200 85.269 91.341 1.00 18.52 178 VAL A O 1
ATOM 1391 N N . LEU A 1 179 ? 23.108 85.254 90.201 1.00 15.92 179 LEU A N 1
ATOM 1392 C CA . LEU A 1 179 ? 23.340 83.841 90.433 1.00 18.47 179 LEU A CA 1
ATOM 1393 C C . LEU A 1 179 ? 24.314 83.689 91.600 1.00 21.82 179 LEU A C 1
ATOM 1394 O O . LEU A 1 179 ? 25.478 84.105 91.527 1.00 18.45 179 LEU A O 1
ATOM 1399 N N . GLY A 1 180 ? 23.864 83.096 92.703 1.00 17.94 180 GLY A N 1
ATOM 1400 C CA . GLY A 1 180 ? 24.707 82.978 93.867 1.00 18.24 180 GLY A CA 1
ATOM 1401 C C . GLY A 1 180 ? 24.222 83.760 95.053 1.00 20.05 180 GLY A C 1
ATOM 1402 O O . GLY A 1 180 ? 23.820 84.939 94.936 1.00 18.27 180 GLY A O 1
ATOM 1403 N N . ASN A 1 181 ? 24.278 83.086 96.201 1.00 17.62 181 ASN A N 1
ATOM 1404 C CA . ASN A 1 181 ? 23.776 83.637 97.450 1.00 18.04 181 ASN A CA 1
ATOM 1405 C C . ASN A 1 181 ? 24.877 83.744 98.472 1.00 19.48 181 ASN A C 1
ATOM 1406 O O . ASN A 1 181 ? 24.636 83.731 99.669 1.00 19.35 181 ASN A O 1
ATOM 1411 N N . GLY A 1 182 ? 26.114 83.877 98.016 1.00 18.52 182 GLY A N 1
ATOM 1412 C CA . GLY A 1 182 ? 27.219 84.179 98.894 1.00 17.47 182 GLY A CA 1
ATOM 1413 C C . GLY A 1 182 ? 27.253 85.678 99.174 1.00 17.43 182 GLY A C 1
ATOM 1414 O O . GLY A 1 182 ? 26.368 86.414 98.721 1.00 18.71 182 GLY A O 1
ATOM 1415 N N . SER A 1 183 ? 28.250 86.144 99.926 1.00 18.56 183 SER A N 1
ATOM 1416 C CA . SER A 1 183 ? 28.212 87.566 100.288 1.00 16.20 183 SER A CA 1
ATOM 1417 C C . SER A 1 183 ? 28.265 88.474 99.053 1.00 18.15 183 SER A C 1
ATOM 1418 O O . SER A 1 183 ? 27.670 89.534 99.045 1.00 18.89 183 SER A O 1
ATOM 1421 N N . LEU A 1 184 ? 29.008 88.078 98.029 1.00 18.02 184 LEU A N 1
ATOM 1422 C CA . LEU A 1 184 ? 29.082 88.930 96.823 1.00 20.48 184 LEU A CA 1
ATOM 1423 C C . LEU A 1 184 ? 27.715 89.007 96.103 1.00 16.47 184 LEU A C 1
ATOM 1424 O O . LEU A 1 184 ? 27.231 90.079 95.719 1.00 15.91 184 LEU A O 1
ATOM 1429 N N . GLY A 1 185 ? 27.074 87.862 95.933 1.00 17.44 185 GLY A N 1
ATOM 1430 C CA . GLY A 1 185 ? 25.777 87.828 95.300 1.00 16.61 185 GLY A CA 1
ATOM 1431 C C . GLY A 1 185 ? 24.734 88.599 96.073 1.00 16.13 185 GLY A C 1
ATOM 1432 O O . GLY A 1 185 ? 23.966 89.338 95.486 1.00 15.95 185 GLY A O 1
ATOM 1433 N N . LEU A 1 186 ? 24.720 88.489 97.400 1.00 16.24 186 LEU A N 1
ATOM 1434 C CA . LEU A 1 186 ? 23.685 89.162 98.165 1.00 14.72 186 LEU A CA 1
ATOM 1435 C C . LEU A 1 186 ? 23.936 90.676 98.181 1.00 16.42 186 LEU A C 1
ATOM 1436 O O . LEU A 1 186 ? 23.019 91.469 98.076 1.00 17.01 186 LEU A O 1
ATOM 1441 N N . LEU A 1 187 ? 25.203 91.073 98.338 1.00 16.00 187 LEU A N 1
ATOM 1442 C CA . LEU A 1 187 ? 25.534 92.500 98.236 1.00 17.65 187 LEU A CA 1
ATOM 1443 C C . LEU A 1 187 ? 25.099 93.056 96.871 1.00 16.01 187 LEU A C 1
ATOM 1444 O O . LEU A 1 187 ? 24.488 94.136 96.775 1.00 16.00 187 LEU A O 1
ATOM 1449 N N . THR A 1 188 ? 25.392 92.301 95.820 1.00 16.01 188 THR A N 1
ATOM 1450 C CA . THR A 1 188 ? 25.057 92.684 94.481 1.00 17.66 188 THR A CA 1
ATOM 1451 C C . THR A 1 188 ? 23.547 92.832 94.298 1.00 18.91 188 THR A C 1
ATOM 1452 O O . THR A 1 188 ? 23.080 93.781 93.682 1.00 16.23 188 THR A O 1
ATOM 1456 N N . LEU A 1 189 ? 22.783 91.908 94.866 1.00 15.67 189 LEU A N 1
ATOM 1457 C CA . LEU A 1 189 ? 21.334 91.983 94.757 1.00 15.14 189 LEU A CA 1
ATOM 1458 C C . LEU A 1 189 ? 20.787 93.298 95.366 1.00 15.39 189 LEU A C 1
ATOM 1459 O O . LEU A 1 189 ? 19.926 93.941 94.776 1.00 16.43 189 LEU A O 1
ATOM 1464 N N . ALA A 1 190 ? 21.268 93.689 96.554 1.00 16.77 190 ALA A N 1
ATOM 1465 C CA . ALA A 1 190 ? 20.880 94.938 97.171 1.00 15.42 190 ALA A CA 1
ATOM 1466 C C . ALA A 1 190 ? 21.342 96.127 96.352 1.00 15.86 190 ALA A C 1
ATOM 1467 O O . ALA A 1 190 ? 20.612 97.120 96.205 1.00 17.37 190 ALA A O 1
ATOM 1469 N N . MET A 1 191 ? 22.543 96.039 95.788 1.00 15.06 191 MET A N 1
ATOM 1470 C CA . MET A 1 191 ? 22.989 97.090 94.884 1.00 15.76 191 MET A CA 1
ATOM 1471 C C . MET A 1 191 ? 22.075 97.248 93.646 1.00 15.60 191 MET A C 1
ATOM 1472 O O . MET A 1 191 ? 21.775 98.341 9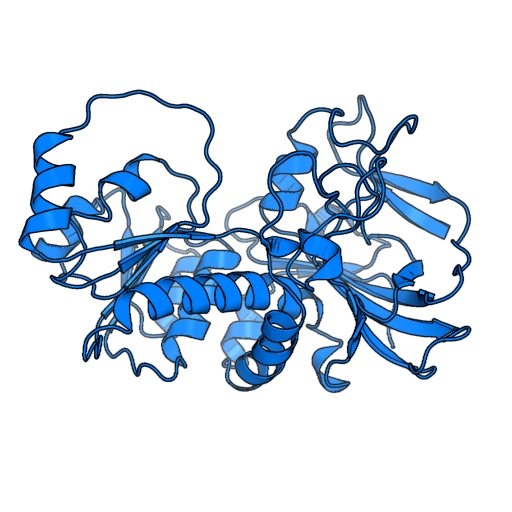3.221 1.00 17.66 191 MET A O 1
ATOM 1477 N N . LEU A 1 192 ? 21.647 96.148 93.061 1.00 16.05 192 LEU A N 1
ATOM 1478 C CA . LEU A 1 192 ? 20.776 96.186 91.903 1.00 17.18 192 LEU A CA 1
ATOM 1479 C C . LEU A 1 192 ? 19.421 96.784 92.270 1.00 17.36 192 LEU A C 1
ATOM 1480 O O . LEU A 1 192 ? 18.829 97.494 91.481 1.00 18.11 192 LEU A O 1
ATOM 1485 N N . LYS A 1 193 ? 18.958 96.553 93.493 1.00 17.01 193 LYS A N 1
ATOM 1486 C CA . LYS A 1 193 ? 17.689 97.115 93.895 1.00 17.72 193 LYS A CA 1
ATOM 1487 C C . LYS A 1 193 ? 17.714 98.633 93.835 1.00 18.55 193 LYS A C 1
ATOM 1488 O O . LYS A 1 193 ? 16.690 99.274 93.555 1.00 19.90 193 LYS A O 1
ATOM 1494 N N . VAL A 1 194 ? 18.877 99.223 94.166 1.00 16.33 194 VAL A N 1
ATOM 1495 C CA . VAL A 1 194 ? 19.006 100.672 94.195 1.00 19.33 194 VAL A CA 1
ATOM 1496 C C . VAL A 1 194 ? 19.703 101.286 92.977 1.00 18.71 194 VAL A C 1
ATOM 1497 O O . VAL A 1 194 ? 19.878 102.520 92.913 1.00 21.17 194 VAL A O 1
ATOM 1501 N N . ASP A 1 195 ? 20.036 100.441 92.008 1.00 16.68 195 ASP A N 1
ATOM 1502 C CA . ASP A 1 195 ? 20.750 100.840 90.811 1.00 17.04 195 ASP A CA 1
ATOM 1503 C C . ASP A 1 195 ? 19.941 101.878 90.037 1.00 18.82 195 ASP A C 1
ATOM 1504 O O . ASP A 1 195 ? 18.718 101.775 89.942 1.00 21.46 195 ASP A O 1
ATOM 1509 N N . ASP A 1 196 ? 20.645 102.882 89.507 1.00 21.47 196 ASP A N 1
ATOM 1510 C CA . ASP A 1 196 ? 20.039 103.921 88.677 1.00 22.54 196 ASP A CA 1
ATOM 1511 C C . ASP A 1 196 ? 19.320 103.379 87.425 1.00 23.85 196 ASP A C 1
ATOM 1512 O O . ASP A 1 196 ? 18.491 104.085 86.861 1.00 25.16 196 ASP A O 1
ATOM 1517 N N . LYS A 1 197 ? 19.617 102.145 86.972 1.00 21.37 197 LYS A N 1
ATOM 1518 C CA . LYS A 1 197 ? 18.880 101.532 85.871 1.00 20.09 197 LYS A CA 1
ATOM 1519 C C . LYS A 1 197 ? 17.386 101.322 86.182 1.00 20.59 197 LYS A C 1
ATOM 1520 O O . LYS A 1 197 ? 16.574 101.111 85.255 1.00 21.17 197 LYS A O 1
ATOM 1526 N N . GLY A 1 198 ? 17.021 101.273 87.456 1.00 20.38 198 GLY A N 1
ATOM 1527 C CA . GLY A 1 198 ? 15.618 101.151 87.830 1.00 20.72 198 GLY A CA 1
ATOM 1528 C C . GLY A 1 198 ? 15.002 99.814 87.514 1.00 21.28 198 GLY A C 1
ATOM 1529 O O . GLY A 1 198 ? 13.947 99.703 86.859 1.00 21.47 198 GLY A O 1
ATOM 1530 N N . TYR A 1 199 ? 15.652 98.767 87.965 1.00 17.11 199 TYR A N 1
ATOM 1531 C CA . TYR A 1 199 ? 15.103 97.413 87.846 1.00 18.77 199 TYR A CA 1
ATOM 1532 C C . TYR A 1 199 ? 13.830 97.288 88.677 1.00 23.69 199 TYR A C 1
ATOM 1533 O O . TYR A 1 199 ? 13.714 97.891 89.748 1.00 21.69 199 TYR A O 1
ATOM 1542 N N . GLU A 1 200 ? 12.883 96.563 88.117 1.00 19.33 200 GLU A N 1
ATOM 1543 C CA . GLU A 1 200 ? 11.554 96.371 88.709 1.00 22.03 200 GLU A CA 1
ATOM 1544 C C . GLU A 1 200 ? 11.427 95.008 89.366 1.00 22.73 200 GLU A C 1
ATOM 1545 O O . GLU A 1 200 ? 10.752 94.884 90.393 1.00 25.06 200 GLU A O 1
ATOM 1551 N N . ASN A 1 201 ? 12.042 93.989 88.788 1.00 18.92 201 ASN A N 1
ATOM 1552 C CA . ASN A 1 201 ? 11.887 92.596 89.219 1.00 19.78 201 ASN A CA 1
ATOM 1553 C C . ASN A 1 201 ? 13.251 91.962 89.430 1.00 21.85 201 ASN A C 1
ATOM 1554 O O . ASN A 1 201 ? 14.081 91.922 88.514 1.00 20.50 201 ASN A O 1
ATOM 1559 N N . LEU A 1 202 ? 13.504 91.541 90.660 1.00 20.20 202 LEU A N 1
ATOM 1560 C CA . LEU A 1 202 ? 14.769 90.949 91.059 1.00 18.93 202 LEU A CA 1
ATOM 1561 C C . LEU A 1 202 ? 14.647 89.465 91.453 1.00 20.23 202 LEU A C 1
ATOM 1562 O O . LEU A 1 202 ? 13.669 89.040 92.076 1.00 20.49 202 LEU A O 1
ATOM 1567 N N . TYR A 1 203 ? 15.703 88.719 91.173 1.00 17.83 203 TYR A N 1
ATOM 1568 C CA . TYR A 1 203 ? 15.746 87.263 91.352 1.00 17.36 203 TYR A CA 1
ATOM 1569 C C . TYR A 1 203 ? 17.127 86.885 91.844 1.00 19.92 203 TYR A C 1
ATOM 1570 O O . TYR A 1 203 ? 18.104 87.528 91.471 1.00 18.53 203 TYR A O 1
ATOM 1579 N N . CYS A 1 204 ? 17.242 85.864 92.678 1.00 18.01 204 CYS A N 1
ATOM 1580 C CA . CYS A 1 204 ? 18.548 85.407 93.146 1.00 16.05 204 CYS A CA 1
ATOM 1581 C C . CYS A 1 204 ? 18.562 83.876 93.248 1.00 19.54 204 CYS A C 1
ATOM 1582 O O . CYS A 1 204 ? 17.661 83.296 93.820 1.00 20.59 204 CYS A O 1
ATOM 1585 N N . LEU A 1 205 ? 19.570 83.267 92.647 1.00 17.33 205 LEU A N 1
ATOM 1586 C CA . LEU A 1 205 ? 19.721 81.807 92.588 1.00 18.42 205 LEU A CA 1
ATOM 1587 C C . LEU A 1 205 ? 20.535 81.282 93.751 1.00 21.96 205 LEU A C 1
ATOM 1588 O O . LEU A 1 205 ? 21.642 81.748 94.027 1.00 18.96 205 LEU A O 1
ATOM 1593 N N . GLY A 1 206 ? 20.026 80.227 94.393 1.00 18.45 206 GLY A N 1
ATOM 1594 C CA . GLY A 1 206 ? 20.738 79.505 95.431 1.00 17.54 206 GLY A CA 1
ATOM 1595 C C . GLY A 1 206 ? 20.319 78.032 95.384 1.00 18.14 206 GLY A C 1
ATOM 1596 O O . GLY A 1 206 ? 19.591 77.650 94.478 1.00 19.96 206 GLY A O 1
ATOM 1597 N N . ARG A 1 207 ? 20.715 77.276 96.391 1.00 20.06 207 ARG A N 1
ATOM 1598 C CA . ARG A 1 207 ? 20.389 75.852 96.466 1.00 21.35 207 ARG A CA 1
ATOM 1599 C C . ARG A 1 207 ? 20.240 75.421 97.933 1.00 21.60 207 ARG A C 1
ATOM 1600 O O . ARG A 1 207 ? 20.730 74.370 98.337 1.00 21.36 207 ARG A O 1
ATOM 1608 N N . ARG A 1 208 ? 19.572 76.276 98.689 1.00 20.01 208 ARG A N 1
ATOM 1609 C CA . ARG A 1 208 ? 19.324 76.086 100.123 1.00 19.64 208 ARG A CA 1
ATOM 1610 C C . ARG A 1 208 ? 17.912 75.656 100.421 1.00 18.21 208 ARG A C 1
ATOM 1611 O O . ARG A 1 208 ? 16.940 76.064 99.754 1.00 19.10 208 ARG A O 1
ATOM 1619 N N . ASP A 1 209 ? 17.821 74.851 101.489 1.00 24.54 209 ASP A N 1
ATOM 1620 C CA . ASP A 1 209 ? 16.533 74.573 102.130 1.00 21.38 209 ASP A CA 1
ATOM 1621 C C . ASP A 1 209 ? 16.251 75.609 103.201 1.00 19.13 209 ASP A C 1
ATOM 1622 O O . ASP A 1 209 ? 17.158 76.016 103.933 1.00 20.23 209 ASP A O 1
ATOM 1627 N N . ARG A 1 210 ? 14.972 75.927 103.359 1.00 22.23 210 ARG A N 1
ATOM 1628 C CA . ARG A 1 210 ? 14.480 76.726 104.474 1.00 21.29 210 ARG A CA 1
ATOM 1629 C C . ARG A 1 210 ? 14.559 75.920 105.791 1.00 20.85 210 ARG A C 1
ATOM 1630 O O . ARG A 1 210 ? 14.460 74.684 105.760 1.00 22.03 210 ARG A O 1
ATOM 1638 N N . PRO A 1 211 ? 14.801 76.576 106.930 1.00 20.30 211 PRO A N 1
ATOM 1639 C CA . PRO A 1 211 ? 15.040 78.017 107.040 1.00 18.41 211 PRO A CA 1
ATOM 1640 C C . PRO A 1 211 ? 16.526 78.318 106.766 1.00 20.01 211 PRO A C 1
ATOM 1641 O O . PRO A 1 211 ? 17.427 77.569 107.146 1.00 22.27 211 PRO A O 1
ATOM 1645 N N . ASP A 1 212 ? 16.759 79.460 106.109 1.00 21.63 212 ASP A N 1
ATOM 1646 C CA . ASP A 1 212 ? 18.107 79.843 105.664 1.00 18.14 212 ASP A CA 1
ATOM 1647 C C . ASP A 1 212 ? 18.181 81.364 105.628 1.00 15.79 212 ASP A C 1
ATOM 1648 O O . ASP A 1 212 ? 17.262 82.016 105.139 1.00 18.17 212 ASP A O 1
ATOM 1653 N N . PRO A 1 213 ? 19.249 81.941 106.183 1.00 18.05 213 PRO A N 1
ATOM 1654 C CA . PRO A 1 213 ? 19.290 83.421 106.282 1.00 18.48 213 PRO A CA 1
ATOM 1655 C C . PRO A 1 213 ? 19.591 84.131 104.960 1.00 16.76 213 PRO A C 1
ATOM 1656 O O . PRO A 1 213 ? 19.279 85.338 104.834 1.00 17.67 213 PRO A O 1
ATOM 1660 N N . THR A 1 214 ? 20.126 83.421 103.983 1.00 17.33 214 THR A N 1
ATOM 1661 C CA . THR A 1 214 ? 20.284 84.010 102.647 1.00 20.36 214 THR A CA 1
ATOM 1662 C C . THR A 1 214 ? 18.947 84.088 101.916 1.00 18.92 214 THR A C 1
ATOM 1663 O O . THR A 1 214 ? 18.617 85.078 101.300 1.00 18.15 214 THR A O 1
ATOM 1667 N N . ILE A 1 215 ? 18.121 83.056 102.055 1.00 17.66 215 ILE A N 1
ATOM 1668 C CA . ILE A 1 215 ? 16.774 83.137 101.516 1.00 16.45 215 ILE A CA 1
ATOM 1669 C C . ILE A 1 215 ? 16.012 84.301 102.148 1.00 16.34 215 ILE A C 1
ATOM 1670 O O . ILE A 1 215 ? 15.291 85.059 101.495 1.00 17.18 215 ILE A O 1
ATOM 1675 N N . ASP A 1 216 ? 16.169 84.448 103.462 1.00 18.53 216 ASP A N 1
ATOM 1676 C CA . ASP A 1 216 ? 15.473 85.473 104.138 1.00 17.01 216 ASP A CA 1
ATOM 1677 C C . ASP A 1 216 ? 15.904 86.858 103.613 1.00 17.56 216 ASP A C 1
ATOM 1678 O O . ASP A 1 216 ? 15.089 87.718 103.415 1.00 20.56 216 ASP A O 1
ATOM 1683 N N . ILE A 1 217 ? 17.221 87.044 103.377 1.00 17.90 217 ILE A N 1
ATOM 1684 C CA . ILE A 1 217 ? 17.688 88.335 102.853 1.00 17.57 217 ILE A CA 1
ATOM 1685 C C . ILE A 1 217 ? 17.138 88.575 101.459 1.00 17.82 217 ILE A C 1
ATOM 1686 O O . ILE A 1 217 ? 16.637 89.644 101.132 1.00 16.38 217 ILE A O 1
ATOM 1691 N N . ILE A 1 218 ? 17.204 87.569 100.613 1.00 16.55 218 ILE A N 1
ATOM 1692 C CA . ILE A 1 218 ? 16.659 87.682 99.266 1.00 17.18 218 ILE A CA 1
ATOM 1693 C C . ILE A 1 218 ? 15.201 88.119 99.297 1.00 18.91 218 ILE A C 1
ATOM 1694 O O . ILE A 1 218 ? 14.814 89.029 98.628 1.00 17.11 218 ILE A O 1
ATOM 1699 N N . GLU A 1 219 ? 14.392 87.454 100.112 1.00 18.66 219 GLU A N 1
ATOM 1700 C CA . GLU A 1 219 ? 12.967 87.752 100.159 1.00 19.80 219 GLU A CA 1
ATOM 1701 C C . GLU A 1 219 ? 12.642 89.102 100.806 1.00 18.58 219 GLU A C 1
ATOM 1702 O O . GLU A 1 219 ? 11.697 89.774 100.412 1.00 19.91 219 GLU A O 1
ATOM 1708 N N . GLU A 1 220 ? 13.425 89.483 101.808 1.00 17.69 220 GLU A N 1
ATOM 1709 C CA . GLU A 1 220 ? 13.253 90.756 102.496 1.00 19.27 220 GLU A CA 1
ATOM 1710 C C . GLU A 1 220 ? 13.596 91.935 101.584 1.00 19.00 220 GLU A C 1
ATOM 1711 O O . GLU A 1 220 ? 12.986 93.000 101.675 1.00 22.04 220 GLU A O 1
ATOM 1717 N N . LEU A 1 221 ? 14.476 91.694 100.613 1.00 18.68 221 LEU A N 1
ATOM 1718 C CA . LEU A 1 221 ? 14.726 92.666 99.537 1.00 20.05 221 LEU A CA 1
ATOM 1719 C C . LEU A 1 221 ? 13.636 92.715 98.466 1.00 22.84 221 LEU A C 1
ATOM 1720 O O . LEU A 1 221 ? 13.770 93.433 97.469 1.00 24.17 221 LEU A O 1
ATOM 1725 N N . ASP A 1 222 ? 12.557 91.969 98.669 1.00 21.93 222 ASP A N 1
ATOM 1726 C CA . ASP A 1 222 ? 11.474 91.814 97.669 1.00 21.10 222 ASP A CA 1
ATOM 1727 C C . ASP A 1 222 ? 11.927 91.118 96.380 1.00 20.34 222 ASP A C 1
ATOM 1728 O O . ASP A 1 222 ? 11.282 91.248 95.341 1.00 24.72 222 ASP A O 1
ATOM 1733 N N . ALA A 1 223 ? 12.991 90.331 96.460 1.00 18.10 223 ALA A N 1
ATOM 1734 C CA . ALA A 1 223 ? 13.424 89.526 95.325 1.00 17.79 223 ALA A CA 1
ATOM 1735 C C . ALA A 1 223 ? 12.887 88.106 95.436 1.00 23.53 223 ALA A C 1
ATOM 1736 O O . ALA A 1 223 ? 12.491 87.644 96.509 1.00 21.40 223 ALA A O 1
ATOM 1738 N N . THR A 1 224 ? 12.864 87.414 94.307 1.00 18.16 224 THR A N 1
ATOM 1739 C CA . THR A 1 224 ? 12.429 86.035 94.260 1.00 18.49 224 THR A CA 1
ATOM 1740 C C . THR A 1 224 ? 13.603 85.090 94.376 1.00 19.85 224 THR A C 1
ATOM 1741 O O . THR A 1 224 ? 14.586 85.165 93.599 1.00 19.84 224 THR A O 1
ATOM 1745 N N . TYR A 1 225 ? 13.497 84.146 95.306 1.00 17.56 225 TYR A N 1
ATOM 1746 C CA . TYR A 1 225 ? 14.474 83.094 95.503 1.00 15.67 225 TYR A CA 1
ATOM 1747 C C . TYR A 1 225 ? 14.258 81.961 94.513 1.00 20.06 225 TYR A C 1
ATOM 1748 O O . TYR A 1 225 ? 13.159 81.397 94.419 1.00 21.62 225 TYR A O 1
ATOM 1757 N N . VAL A 1 226 ? 15.281 81.692 93.719 1.00 17.66 226 VAL A N 1
ATOM 1758 C CA . VAL A 1 226 ? 15.265 80.617 92.724 1.00 18.89 226 VAL A CA 1
ATOM 1759 C C . VAL A 1 226 ? 16.209 79.529 93.189 1.00 21.56 226 VAL A C 1
ATOM 1760 O O . VAL A 1 226 ? 17.425 79.672 93.247 1.00 19.74 226 VAL A O 1
ATOM 1764 N N . ASP A 1 227 ? 15.624 78.390 93.564 1.00 22.05 227 ASP A N 1
ATOM 1765 C CA . ASP A 1 227 ? 16.388 77.253 93.976 1.00 18.25 227 ASP A CA 1
ATOM 1766 C C . ASP A 1 227 ? 16.745 76.463 92.733 1.00 20.70 227 ASP A C 1
ATOM 1767 O O . ASP A 1 227 ? 15.865 75.998 92.044 1.00 23.67 227 ASP A O 1
ATOM 1772 N N . SER A 1 228 ? 18.032 76.376 92.441 1.00 19.07 228 SER A N 1
ATOM 1773 C CA . SER A 1 228 ? 18.529 75.775 91.214 1.00 20.65 228 SER A CA 1
ATOM 1774 C C . SER A 1 228 ? 18.269 74.274 91.130 1.00 28.86 228 SER A C 1
ATOM 1775 O O . SER A 1 228 ? 18.330 73.696 90.056 1.00 26.32 228 SER A O 1
ATOM 1778 N N . ARG A 1 229 ? 18.024 73.657 92.279 1.00 22.80 229 ARG A N 1
ATOM 1779 C CA . ARG A 1 229 ? 17.637 72.228 92.322 1.00 24.55 229 ARG A CA 1
ATOM 1780 C C . ARG A 1 229 ? 16.230 71.998 91.775 1.00 29.64 229 ARG A C 1
ATOM 1781 O O . ARG A 1 229 ? 15.883 70.902 91.338 1.00 31.42 229 ARG A O 1
ATOM 1789 N N . GLN A 1 230 ? 15.410 73.028 91.817 1.00 23.51 230 GLN A N 1
ATOM 1790 C CA . GLN A 1 230 ? 14.076 73.044 91.248 1.00 26.45 230 GLN A CA 1
ATOM 1791 C C . GLN A 1 230 ? 14.003 73.632 89.847 1.00 32.87 230 GLN A C 1
ATOM 1792 O O . GLN A 1 230 ? 13.315 73.087 88.960 1.00 27.48 230 GLN A O 1
ATOM 1798 N N . THR A 1 231 ? 14.670 74.772 89.666 1.00 25.56 231 THR A N 1
ATOM 1799 C CA . THR A 1 231 ? 14.620 75.531 88.439 1.00 27.65 231 THR A CA 1
ATOM 1800 C C . THR A 1 231 ? 16.035 75.873 88.001 1.00 25.18 231 THR A C 1
ATOM 1801 O O . THR A 1 231 ? 16.629 76.806 88.535 1.00 26.99 231 THR A O 1
ATOM 1805 N N . PRO A 1 232 ? 16.581 75.133 87.037 1.00 26.72 232 PRO A N 1
ATOM 1806 C CA . PRO A 1 232 ? 17.859 75.489 86.426 1.00 28.45 232 PRO A CA 1
ATOM 1807 C C . PRO A 1 232 ? 17.759 76.793 85.680 1.00 20.83 232 PRO A C 1
ATOM 1808 O O . PRO A 1 232 ? 16.694 77.227 85.307 1.00 25.67 232 PRO A O 1
ATOM 1812 N N . VAL A 1 233 ? 18.915 77.406 85.474 1.00 25.68 233 VAL A N 1
ATOM 1813 C CA . VAL A 1 233 ? 19.002 78.722 84.880 1.00 25.38 233 VAL A CA 1
ATOM 1814 C C . VAL A 1 233 ? 18.278 78.751 83.522 1.00 21.49 233 VAL A C 1
ATOM 1815 O O . VAL A 1 233 ? 17.543 79.675 83.228 1.00 22.48 233 VAL A O 1
ATOM 1819 N N . GLU A 1 234 ? 18.485 77.716 82.709 1.00 22.50 234 GLU A N 1
ATOM 1820 C CA . GLU A 1 234 ? 17.852 77.674 81.382 1.00 26.21 234 GLU A CA 1
ATOM 1821 C C . GLU A 1 234 ? 16.309 77.609 81.425 1.00 24.26 234 GLU A C 1
ATOM 1822 O O . GLU A 1 234 ? 15.638 77.980 80.459 1.00 28.99 234 GLU A O 1
ATOM 1828 N N . ASP A 1 235 ? 15.744 77.143 82.555 1.00 27.81 235 ASP A N 1
ATOM 1829 C CA . ASP A 1 235 ? 14.289 77.055 82.733 1.00 30.87 235 ASP A CA 1
ATOM 1830 C C . ASP A 1 235 ? 13.678 78.326 83.323 1.00 29.97 235 ASP A C 1
ATOM 1831 O O . ASP A 1 235 ? 12.456 78.462 83.438 1.00 27.07 235 ASP A O 1
ATOM 1836 N N . VAL A 1 236 ? 14.521 79.269 83.734 1.00 25.63 236 VAL A N 1
ATOM 1837 C CA . VAL A 1 236 ? 14.013 80.456 84.399 1.00 23.77 236 VAL A CA 1
ATOM 1838 C C . VAL A 1 236 ? 13.046 81.281 83.554 1.00 22.44 236 VAL A C 1
ATOM 1839 O O . VAL A 1 236 ? 12.066 81.783 84.087 1.00 24.39 236 VAL A O 1
ATOM 1843 N N . PRO A 1 237 ? 13.300 81.499 82.251 1.00 21.61 237 PRO A N 1
ATOM 1844 C CA . PRO A 1 237 ? 12.341 82.227 81.421 1.00 23.46 237 PRO A CA 1
ATOM 1845 C C . PRO A 1 237 ? 10.926 81.629 81.428 1.00 21.05 237 PRO A C 1
ATOM 1846 O O . PRO A 1 237 ? 9.969 82.400 81.444 1.00 26.94 237 PRO A O 1
ATOM 1850 N N . ASP A 1 238 ? 10.824 80.317 81.481 1.00 24.73 238 ASP A N 1
ATOM 1851 C CA . ASP A 1 238 ? 9.510 79.656 81.468 1.00 31.67 238 ASP A CA 1
ATOM 1852 C C . ASP A 1 238 ? 8.803 79.811 82.819 1.00 29.19 238 ASP A C 1
ATOM 1853 O O . ASP A 1 238 ? 7.631 80.166 82.882 1.00 28.14 238 ASP A O 1
ATOM 1858 N N . VAL A 1 239 ? 9.542 79.564 83.889 1.00 26.49 239 VAL A N 1
ATOM 1859 C CA . VAL A 1 239 ? 8.996 79.561 85.245 1.00 26.25 239 VAL A CA 1
ATOM 1860 C C . VAL A 1 239 ? 8.770 80.983 85.727 1.00 27.64 239 VAL A C 1
ATOM 1861 O O . VAL A 1 239 ? 7.746 81.289 86.353 1.00 26.69 239 VAL A O 1
ATOM 1865 N N . TYR A 1 240 ? 9.702 81.873 85.399 1.00 25.34 240 TYR A N 1
ATOM 1866 C CA . TYR A 1 240 ? 9.636 83.245 85.850 1.00 21.66 240 TYR A CA 1
ATOM 1867 C C . TYR A 1 240 ? 9.521 84.177 84.645 1.00 24.44 240 TYR A C 1
ATOM 1868 O O . TYR A 1 240 ? 8.433 84.308 84.075 1.00 26.21 240 TYR A O 1
ATOM 1877 N N . GLU A 1 241 ? 10.639 84.803 84.245 1.00 23.36 241 GLU A N 1
ATOM 1878 C CA . GLU A 1 241 ? 10.699 85.636 83.046 1.00 22.48 241 GLU A CA 1
ATOM 1879 C C . GLU A 1 241 ? 12.138 85.692 82.528 1.00 20.90 241 GLU A C 1
ATOM 1880 O O . GLU A 1 241 ? 13.071 85.279 83.210 1.00 21.71 241 GLU A O 1
ATOM 1886 N N . GLN A 1 242 ? 12.306 86.181 81.311 1.00 23.85 242 GLN A N 1
ATOM 1887 C CA . GLN A 1 242 ? 13.653 86.415 80.793 1.00 19.91 242 GLN A CA 1
ATOM 1888 C C . GLN A 1 242 ? 14.267 87.579 81.541 1.00 19.70 242 GLN A C 1
ATOM 1889 O O . GLN A 1 242 ? 13.578 88.532 81.900 1.00 20.44 242 GLN A O 1
ATOM 1895 N N . MET A 1 243 ? 15.583 87.531 81.689 1.00 19.03 243 MET A N 1
ATOM 1896 C CA . MET A 1 243 ? 16.286 88.447 82.588 1.00 21.67 243 MET A CA 1
ATOM 1897 C C . MET A 1 243 ? 17.121 89.406 81.742 1.00 18.77 243 MET A C 1
ATOM 1898 O O . MET A 1 243 ? 17.998 88.981 80.963 1.00 20.05 243 MET A O 1
ATOM 1903 N N . ASP A 1 244 ? 16.862 90.700 81.850 1.00 17.84 244 ASP A N 1
ATOM 1904 C CA . ASP A 1 244 ? 17.641 91.691 81.114 1.00 16.63 244 ASP A CA 1
ATOM 1905 C C . ASP A 1 244 ? 19.096 91.731 81.525 1.00 19.25 244 ASP A C 1
ATOM 1906 O O . ASP A 1 244 ? 19.978 91.984 80.673 1.00 18.23 244 ASP A O 1
ATOM 1911 N N . PHE A 1 245 ? 19.361 91.498 82.802 1.00 17.31 245 PHE A N 1
ATOM 1912 C CA . PHE A 1 245 ? 20.712 91.555 83.335 1.00 16.45 245 PHE A CA 1
ATOM 1913 C C . PHE A 1 245 ? 20.919 90.337 84.212 1.00 19.38 245 PHE A C 1
ATOM 1914 O O . PHE A 1 245 ? 20.066 90.038 85.059 1.00 19.65 245 PHE A O 1
ATOM 1922 N N . ILE A 1 246 ? 21.992 89.603 83.976 1.00 17.67 246 ILE A N 1
ATOM 1923 C CA . ILE A 1 246 ? 22.406 88.520 84.859 1.00 19.19 246 ILE A CA 1
ATOM 1924 C C . ILE A 1 246 ? 23.796 88.794 85.407 1.00 17.86 246 ILE A C 1
ATOM 1925 O O . ILE A 1 246 ? 24.690 89.204 84.674 1.00 17.57 246 ILE A O 1
ATOM 1930 N N . TYR A 1 247 ? 23.960 88.626 86.713 1.00 15.51 247 TYR A N 1
ATOM 1931 C CA . TYR A 1 247 ? 25.243 88.707 87.382 1.00 15.49 247 TYR A CA 1
ATOM 1932 C C . TYR A 1 247 ? 25.556 87.360 87.962 1.00 20.12 247 TYR A C 1
ATOM 1933 O O . TYR A 1 247 ? 24.863 86.899 88.876 1.00 17.18 247 TYR A O 1
ATOM 1942 N N . GLU A 1 248 ? 26.604 86.739 87.460 1.00 16.52 248 GLU A N 1
ATOM 1943 C CA . GLU A 1 248 ? 27.020 85.431 87.915 1.00 17.83 248 GLU A CA 1
ATOM 1944 C C . GLU A 1 248 ? 28.058 85.517 89.022 1.00 21.46 248 GLU A C 1
ATOM 1945 O O . GLU A 1 248 ? 29.119 86.080 88.850 1.00 18.65 248 GLU A O 1
ATOM 1951 N N . ALA A 1 249 ? 27.745 84.924 90.171 1.00 18.42 249 ALA A N 1
ATOM 1952 C CA . ALA A 1 249 ? 28.606 84.919 91.341 1.00 17.41 249 ALA A CA 1
ATOM 1953 C C . ALA A 1 249 ? 28.535 83.567 92.073 1.00 19.50 249 ALA A C 1
ATOM 1954 O O . ALA A 1 249 ? 28.404 83.521 93.298 1.00 19.09 249 ALA A O 1
ATOM 1956 N N . THR A 1 250 ? 28.573 82.486 91.300 1.00 19.68 250 THR A N 1
ATOM 1957 C CA . THR A 1 250 ? 28.594 81.141 91.852 1.00 23.24 250 THR A CA 1
ATOM 1958 C C . THR A 1 250 ? 29.904 80.424 91.635 1.00 24.12 250 THR A C 1
ATOM 1959 O O . THR A 1 250 ? 30.247 79.499 92.370 1.00 22.74 250 THR A O 1
ATOM 1963 N N . GLY A 1 251 ? 30.630 80.779 90.581 1.00 22.74 251 GLY A N 1
ATOM 1964 C CA . GLY A 1 251 ? 31.796 80.008 90.198 1.00 25.19 251 GLY A CA 1
ATOM 1965 C C . GLY A 1 251 ? 31.424 78.664 89.596 1.00 26.05 251 GLY A C 1
ATOM 1966 O O . GLY A 1 251 ? 32.277 77.772 89.538 1.00 28.72 251 GLY A O 1
ATOM 1967 N N . PHE A 1 252 ? 30.185 78.523 89.123 1.00 20.54 252 PHE A N 1
ATOM 1968 C CA . PHE A 1 252 ? 29.658 77.247 88.572 1.00 22.49 252 PHE A CA 1
ATOM 1969 C C . PHE A 1 252 ? 29.598 77.376 87.055 1.00 19.59 252 PHE A C 1
ATOM 1970 O O . PHE A 1 252 ? 28.749 78.090 86.540 1.00 24.72 252 PHE A O 1
ATOM 1978 N N . PRO A 1 253 ? 30.474 76.677 86.340 1.00 28.14 253 PRO A N 1
ATOM 1979 C CA . PRO A 1 253 ? 30.584 76.829 84.871 1.00 32.80 253 PRO A CA 1
ATOM 1980 C C . PRO A 1 253 ? 29.316 76.689 84.050 1.00 31.50 253 PRO A C 1
ATOM 1981 O O . PRO A 1 253 ? 29.122 77.402 83.050 1.00 30.24 253 PRO A O 1
ATOM 1985 N N . LYS A 1 254 ? 28.424 75.801 84.463 1.00 24.48 254 LYS A N 1
ATOM 1986 C CA . LYS A 1 254 ? 27.168 75.702 83.765 1.00 22.27 254 LYS A CA 1
ATOM 1987 C C . LYS A 1 254 ? 26.375 77.024 83.720 1.00 28.76 254 LYS A C 1
ATOM 1988 O O . LYS A 1 254 ? 25.626 77.267 82.790 1.00 24.07 254 LYS A O 1
ATOM 1994 N N . HIS A 1 255 ? 26.529 77.856 84.733 1.00 27.22 255 HIS A N 1
ATOM 1995 C CA . HIS A 1 255 ? 25.846 79.135 84.749 1.00 22.59 255 HIS A CA 1
ATOM 1996 C C . HIS A 1 255 ? 26.360 80.106 83.689 1.00 21.96 255 HIS A C 1
ATOM 1997 O O . HIS A 1 255 ? 25.583 80.883 83.162 1.00 23.33 255 HIS A O 1
ATOM 2004 N N . ALA A 1 256 ? 27.647 80.069 83.383 1.00 24.79 256 ALA A N 1
ATOM 2005 C CA . ALA A 1 256 ? 28.177 80.905 82.302 1.00 27.69 256 ALA A CA 1
ATOM 2006 C C . ALA A 1 256 ? 27.497 80.558 80.974 1.00 32.10 256 ALA A C 1
ATOM 2007 O O . ALA A 1 256 ? 27.049 81.438 80.251 1.00 30.14 256 ALA A O 1
ATOM 2009 N N . ILE A 1 257 ? 27.368 79.263 80.695 1.00 26.41 257 ILE A N 1
ATOM 2010 C CA . ILE A 1 257 ? 26.756 78.779 79.451 1.00 25.62 257 ILE A CA 1
ATOM 2011 C C . ILE A 1 257 ? 25.264 79.018 79.386 1.00 23.31 257 ILE A C 1
ATOM 2012 O O . ILE A 1 257 ? 24.723 79.497 78.398 1.00 25.01 257 ILE A O 1
ATOM 2017 N N . GLN A 1 258 ? 24.568 78.694 80.475 1.00 21.74 258 GLN A N 1
ATOM 2018 C CA . GLN A 1 258 ? 23.132 78.749 80.468 1.00 21.37 258 GLN A CA 1
ATOM 2019 C C . GLN A 1 258 ? 22.568 80.130 80.641 1.00 18.31 258 GLN A C 1
ATOM 2020 O O . GLN A 1 258 ? 21.412 80.354 80.299 1.00 22.37 258 GLN A O 1
ATOM 2026 N N A SER A 1 259 ? 23.389 81.062 81.132 0.50 21.83 259 SER A N 1
ATOM 2027 N N B SER A 1 259 ? 23.382 81.060 81.137 0.50 21.98 259 SER A N 1
ATOM 2028 C CA A SER A 1 259 ? 22.948 82.443 81.306 0.50 21.63 259 SER A CA 1
ATOM 2029 C CA B SER A 1 259 ? 22.929 82.436 81.311 0.50 21.71 259 SER A CA 1
ATOM 2030 C C A SER A 1 259 ? 22.449 82.990 79.987 0.50 19.31 259 SER A C 1
ATOM 2031 C C B SER A 1 259 ? 22.443 82.986 79.986 0.50 19.20 259 SER A C 1
ATOM 2032 O O A SER A 1 259 ? 21.499 83.740 79.944 0.50 20.84 259 SER A O 1
ATOM 2033 O O B SER A 1 259 ? 21.496 83.740 79.939 0.50 20.82 259 SER A O 1
ATOM 2038 N N . VAL A 1 260 ? 23.100 82.605 78.893 1.00 21.20 260 VAL A N 1
ATOM 2039 C CA . VAL A 1 260 ? 22.697 83.085 77.577 1.00 23.83 260 VAL A CA 1
ATOM 2040 C C . VAL A 1 260 ? 21.247 82.721 77.266 1.00 21.75 260 VAL A C 1
ATOM 2041 O O . VAL A 1 260 ? 20.538 83.481 76.638 1.00 21.29 260 VAL A O 1
ATOM 2045 N N . GLN A 1 261 ? 20.809 81.538 77.722 1.00 19.88 261 GLN A N 1
ATOM 2046 C CA . GLN A 1 261 ? 19.440 81.118 77.489 1.00 20.23 261 GLN A CA 1
ATOM 2047 C C . GLN A 1 261 ? 18.437 81.829 78.394 1.00 23.05 261 GLN A C 1
ATOM 2048 O O . GLN A 1 261 ? 17.280 81.968 78.022 1.00 22.61 261 GLN A O 1
ATOM 2054 N N . ALA A 1 262 ? 18.887 82.287 79.569 1.00 21.39 262 ALA A N 1
ATOM 2055 C CA . ALA A 1 262 ? 17.992 82.974 80.509 1.00 20.63 262 ALA A CA 1
ATOM 2056 C C . ALA A 1 262 ? 17.896 84.488 80.219 1.00 19.56 262 ALA A C 1
ATOM 2057 O O . ALA A 1 262 ? 16.968 85.128 80.641 1.00 20.53 262 ALA A O 1
ATOM 2059 N N . LEU A 1 263 ? 18.835 85.038 79.442 1.00 19.28 263 LEU A N 1
ATOM 2060 C CA . LEU A 1 263 ? 18.807 86.456 79.123 1.00 18.03 263 LEU A CA 1
ATOM 2061 C C . LEU A 1 263 ? 17.653 86.809 78.224 1.00 19.41 263 LEU A C 1
ATOM 2062 O O . LEU A 1 263 ? 17.328 86.064 77.281 1.00 21.87 263 LEU A O 1
ATOM 2067 N N . ALA A 1 264 ? 17.094 87.989 78.469 1.00 17.08 264 ALA A N 1
ATOM 2068 C CA . ALA A 1 264 ? 16.157 88.638 77.553 1.00 17.28 264 ALA A CA 1
ATOM 2069 C C . ALA A 1 264 ? 16.952 89.078 76.317 1.00 17.94 264 ALA A C 1
ATOM 2070 O O . ALA A 1 264 ? 18.178 89.261 76.406 1.00 18.45 264 ALA A O 1
ATOM 2072 N N . PRO A 1 265 ? 16.285 89.225 75.175 1.00 18.86 265 PRO A N 1
ATOM 2073 C CA . PRO A 1 265 ? 16.961 89.802 74.013 1.00 19.80 265 PRO A CA 1
ATOM 2074 C C . PRO A 1 265 ? 17.655 91.111 74.391 1.00 18.95 265 PRO A C 1
ATOM 2075 O O . PRO A 1 265 ? 17.104 91.915 75.174 1.00 18.36 265 PRO A O 1
ATOM 2079 N N . ASN A 1 266 ? 18.873 91.285 73.879 1.00 18.59 266 ASN A N 1
ATOM 2080 C CA . ASN A 1 266 ? 19.659 92.496 74.078 1.00 16.75 266 ASN A CA 1
ATOM 2081 C C . ASN A 1 266 ? 20.256 92.588 75.484 1.00 17.57 266 ASN A C 1
ATOM 2082 O O . ASN A 1 266 ? 20.866 93.584 75.805 1.00 17.23 266 ASN A O 1
ATOM 2087 N N . GLY A 1 267 ? 20.106 91.546 76.275 1.00 16.98 267 GLY A N 1
ATOM 2088 C CA . GLY A 1 267 ? 20.629 91.545 77.647 1.00 15.15 267 GLY A CA 1
ATOM 2089 C C . GLY A 1 267 ? 22.132 91.269 77.713 1.00 15.88 267 GLY A C 1
ATOM 2090 O O . GLY A 1 267 ? 22.791 90.901 76.729 1.00 18.10 267 GLY A O 1
ATOM 2091 N N . VAL A 1 268 ? 22.682 91.414 78.903 1.00 15.88 268 VAL A N 1
ATOM 2092 C CA . VAL A 1 268 ? 24.057 91.093 79.173 1.00 14.31 268 VAL A CA 1
ATOM 2093 C C . VAL A 1 268 ? 24.201 90.304 80.474 1.00 16.80 268 VAL A C 1
ATOM 2094 O O . VAL A 1 268 ? 23.508 90.575 81.451 1.00 16.73 268 VAL A O 1
ATOM 2098 N N . GLY A 1 269 ? 25.108 89.329 80.472 1.00 16.09 269 GLY A N 1
ATOM 2099 C CA . GLY A 1 269 ? 25.551 88.677 81.671 1.00 17.23 269 GLY A CA 1
ATOM 2100 C C . GLY A 1 269 ? 26.948 89.096 82.043 1.00 15.26 269 GLY A C 1
ATOM 2101 O O . GLY A 1 269 ? 27.859 89.096 81.214 1.00 17.85 269 GLY A O 1
ATOM 2102 N N . ALA A 1 270 ? 27.094 89.517 83.285 1.00 16.95 270 ALA A N 1
ATOM 2103 C CA . ALA A 1 270 ? 28.380 89.771 83.894 1.00 16.34 270 ALA A CA 1
ATOM 2104 C C . ALA A 1 270 ? 28.844 88.500 84.585 1.00 19.57 270 ALA A C 1
ATOM 2105 O O . ALA A 1 270 ? 28.092 87.912 85.355 1.00 19.56 270 ALA A O 1
ATOM 2107 N N . LEU A 1 271 ? 30.090 88.114 84.350 1.00 16.53 271 LEU A N 1
ATOM 2108 C CA . LEU A 1 271 ? 30.650 86.885 84.924 1.00 18.70 271 LEU A CA 1
ATOM 2109 C C . LEU A 1 271 ? 31.713 87.281 85.934 1.00 18.59 271 LEU A C 1
ATOM 2110 O O . LEU A 1 271 ? 32.636 88.034 85.593 1.00 18.59 271 LEU A O 1
ATOM 2115 N N . LEU A 1 272 ? 31.587 86.808 87.189 1.00 17.87 272 LEU A N 1
ATOM 2116 C CA . LEU A 1 272 ? 32.540 87.075 88.264 1.00 17.49 272 LEU A CA 1
ATOM 2117 C C . LEU A 1 272 ? 33.215 85.806 88.784 1.00 18.88 272 LEU A C 1
ATOM 2118 O O . LEU A 1 272 ? 34.267 85.852 89.403 1.00 18.95 272 LEU A O 1
ATOM 2123 N N . GLY A 1 273 ? 32.592 84.671 88.538 1.00 21.20 273 GLY A N 1
ATOM 2124 C CA . GLY A 1 273 ? 33.053 83.425 89.128 1.00 22.14 273 GLY A CA 1
ATOM 2125 C C . GLY A 1 273 ? 34.385 82.933 88.620 1.00 24.37 273 GLY A C 1
ATOM 2126 O O . GLY A 1 273 ? 34.743 83.169 87.459 1.00 24.62 273 GLY A O 1
ATOM 2127 N N . VAL A 1 274 ? 35.104 82.195 89.472 1.00 24.13 274 VAL A N 1
ATOM 2128 C CA . VAL A 1 274 ? 36.437 81.710 89.115 1.00 26.76 274 VAL A CA 1
ATOM 2129 C C . VAL A 1 274 ? 36.500 80.166 89.238 1.00 38.30 274 VAL A C 1
ATOM 2130 O O . VAL A 1 274 ? 37.042 79.650 90.215 1.00 37.06 274 VAL A O 1
ATOM 2134 N N . PRO A 1 275 ? 35.944 79.444 88.261 1.00 24.69 275 PRO A N 1
ATOM 2135 C CA . PRO A 1 275 ? 35.879 77.968 88.339 1.00 24.90 275 PRO A CA 1
ATOM 2136 C C . PRO A 1 275 ? 37.131 77.278 87.899 1.00 31.51 275 PRO A C 1
ATOM 2137 O O . PRO A 1 275 ? 37.893 77.821 87.111 1.00 29.43 275 PRO A O 1
ATOM 2141 N N . SER A 1 276 ? 37.325 76.056 88.401 1.00 32.57 276 SER A N 1
ATOM 2142 C CA . SER A 1 276 ? 38.317 75.161 87.841 1.00 33.58 276 SER A CA 1
ATOM 2143 C C . SER A 1 276 ? 37.840 74.593 86.522 1.00 27.91 276 SER A C 1
ATOM 2144 O O . SER A 1 276 ? 36.651 74.612 86.201 1.00 28.22 276 SER A O 1
ATOM 2147 N N . ASP A 1 277 ? 38.772 74.014 85.767 1.00 34.26 277 ASP A N 1
ATOM 2148 C CA . ASP A 1 277 ? 38.408 73.316 84.541 1.00 36.47 277 ASP A CA 1
ATOM 2149 C C . ASP A 1 277 ? 37.354 72.246 84.817 1.00 44.51 277 ASP A C 1
ATOM 2150 O O . ASP A 1 277 ? 37.376 71.557 85.850 1.00 42.96 277 ASP A O 1
ATOM 2155 N N . TRP A 1 278 ? 36.421 72.141 83.883 1.00 31.71 278 TRP A N 1
ATOM 2156 C CA . TRP A 1 278 ? 35.325 71.203 83.947 1.00 29.75 278 TRP A CA 1
ATOM 2157 C C . TRP A 1 278 ? 34.707 71.066 82.555 1.00 44.17 278 TRP A C 1
ATOM 2158 O O . TRP A 1 278 ? 34.149 72.020 82.023 1.00 35.75 278 TRP A O 1
ATOM 2169 N N . ALA A 1 279 ? 34.808 69.870 81.969 1.00 40.84 279 ALA A N 1
ATOM 2170 C CA . ALA A 1 279 ? 34.260 69.585 80.641 1.00 36.48 279 ALA A CA 1
ATOM 2171 C C . ALA A 1 279 ? 33.030 68.706 80.695 1.00 32.92 279 ALA A C 1
ATOM 2172 O O . ALA A 1 279 ? 32.977 67.740 81.456 1.00 43.72 279 ALA A O 1
ATOM 2174 N N . PHE A 1 280 ? 32.039 69.037 79.880 1.00 37.38 280 PHE A N 1
ATOM 2175 C CA . PHE A 1 280 ? 30.818 68.264 79.773 1.00 39.53 280 PHE A CA 1
ATOM 2176 C C . PHE A 1 280 ? 30.130 68.650 78.484 1.00 39.92 280 PHE A C 1
ATOM 2177 O O . PHE A 1 280 ? 30.567 69.576 77.807 1.00 36.55 280 PHE A O 1
ATOM 2185 N N . GLU A 1 281 ? 29.057 67.956 78.132 1.00 35.95 281 GLU A N 1
ATOM 2186 C CA . GLU A 1 281 ? 28.334 68.251 76.908 1.00 42.82 281 GLU A CA 1
ATOM 2187 C C . GLU A 1 281 ? 27.615 69.602 76.980 1.00 42.13 281 GLU A C 1
ATOM 2188 O O . GLU A 1 281 ? 26.817 69.837 77.886 1.00 36.14 281 GLU A O 1
ATOM 2194 N N . VAL A 1 282 ? 27.882 70.454 75.981 1.00 33.46 282 VAL A N 1
ATOM 2195 C CA . VAL A 1 282 ? 27.250 71.766 75.812 1.00 31.40 282 VAL A CA 1
ATOM 2196 C C . VAL A 1 282 ? 26.665 71.873 74.416 1.00 29.90 282 VAL A C 1
ATOM 2197 O O . VAL A 1 282 ? 27.346 71.528 73.444 1.00 31.63 282 VAL A O 1
ATOM 2201 N N . ASP A 1 283 ? 25.426 72.341 74.300 1.00 31.53 283 ASP A N 1
ATOM 2202 C CA . ASP A 1 283 ? 24.890 72.704 73.010 1.00 27.24 283 ASP A CA 1
ATOM 2203 C C . ASP A 1 283 ? 25.479 74.093 72.635 1.00 28.65 283 ASP A C 1
ATOM 2204 O O . ASP A 1 283 ? 24.856 75.129 72.870 1.00 30.38 283 ASP A O 1
ATOM 2209 N N . ALA A 1 284 ? 26.674 74.052 72.053 1.00 29.91 284 ALA A N 1
ATOM 2210 C CA . ALA A 1 284 ? 27.409 75.240 71.636 1.00 35.16 284 ALA A CA 1
ATOM 2211 C C . ALA A 1 284 ? 26.705 75.944 70.472 1.00 30.17 284 ALA A C 1
ATOM 2212 O O . ALA A 1 284 ? 26.777 77.163 70.346 1.00 25.91 284 ALA A O 1
ATOM 2214 N N . GLY A 1 285 ? 26.039 75.195 69.593 1.00 25.70 285 GLY A N 1
ATOM 2215 C CA . GLY A 1 285 ? 25.225 75.787 68.552 1.00 27.96 285 GLY A CA 1
ATOM 2216 C C . GLY A 1 285 ? 24.143 76.698 69.091 1.00 30.33 285 GLY A C 1
ATOM 2217 O O . GLY A 1 285 ? 23.957 77.819 68.594 1.00 28.81 285 GLY A O 1
ATOM 2218 N N . ALA A 1 286 ? 23.417 76.225 70.105 1.00 27.18 286 ALA A N 1
ATOM 2219 C CA . ALA A 1 286 ? 22.348 77.018 70.695 1.00 34.67 286 ALA A CA 1
ATOM 2220 C C . ALA A 1 286 ? 22.891 78.260 71.428 1.00 23.02 286 ALA A C 1
ATOM 2221 O O . ALA A 1 286 ? 22.265 79.297 71.370 1.00 28.06 286 ALA A O 1
ATOM 2223 N N . PHE A 1 287 ? 23.999 78.088 72.124 1.00 25.87 287 PHE A N 1
ATOM 2224 C CA . PHE A 1 287 ? 24.713 79.173 72.812 1.00 26.04 287 PHE A CA 1
ATOM 2225 C C . PHE A 1 287 ? 25.071 80.260 71.805 1.00 25.24 287 PHE A C 1
ATOM 2226 O O . PHE A 1 287 ? 24.719 81.421 71.953 1.00 22.54 287 PHE A O 1
ATOM 2234 N N . HIS A 1 288 ? 25.762 79.852 70.746 1.00 25.62 288 HIS A N 1
ATOM 2235 C CA . HIS A 1 288 ? 26.274 80.748 69.718 1.00 22.01 288 HIS A CA 1
ATOM 2236 C C . HIS A 1 288 ? 25.143 81.464 69.016 1.00 20.83 288 HIS A C 1
ATOM 2237 O O . HIS A 1 288 ? 25.144 82.680 68.931 1.00 22.17 288 HIS A O 1
ATOM 2244 N N . ARG A 1 289 ? 24.129 80.739 68.531 1.00 18.62 289 ARG A N 1
ATOM 2245 C CA . ARG A 1 289 ? 23.054 81.350 67.779 1.00 24.00 289 ARG A CA 1
ATOM 2246 C C . ARG A 1 289 ? 22.218 82.361 68.618 1.00 18.35 289 ARG A C 1
ATOM 2247 O O . ARG A 1 289 ? 21.819 83.401 68.127 1.00 22.82 289 ARG A O 1
ATOM 2255 N N . GLU A 1 290 ? 21.944 82.006 69.867 1.00 22.85 290 GLU A N 1
ATOM 2256 C CA . GLU A 1 290 ? 21.177 82.868 70.754 1.00 26.21 290 GLU A CA 1
ATOM 2257 C C . GLU A 1 290 ? 21.928 84.164 71.034 1.00 23.24 290 GLU A C 1
ATOM 2258 O O . GLU A 1 290 ? 21.319 85.227 71.068 1.00 21.42 290 GLU A O 1
ATOM 2264 N N . MET A 1 291 ? 23.250 84.082 71.195 1.00 21.03 291 MET A N 1
ATOM 2265 C CA . MET A 1 291 ? 24.032 85.319 71.385 1.00 18.57 291 MET A CA 1
ATOM 2266 C C . MET A 1 291 ? 23.856 86.249 70.218 1.00 16.83 291 MET A C 1
ATOM 2267 O O . MET A 1 291 ? 23.725 87.482 70.337 1.00 17.67 291 MET A O 1
ATOM 2272 N N . VAL A 1 292 ? 23.901 85.695 69.008 1.00 18.89 292 VAL A N 1
ATOM 2273 C CA . VAL A 1 292 ? 23.893 86.501 67.825 1.00 17.75 292 VAL A CA 1
ATOM 2274 C C . VAL A 1 292 ? 22.511 87.017 67.471 1.00 18.23 292 VAL A C 1
ATOM 2275 O O . VAL A 1 292 ? 22.302 88.227 67.317 1.00 18.10 292 VAL A O 1
ATOM 2279 N N . LEU A 1 293 ? 21.553 86.111 67.323 1.00 20.60 293 LEU A N 1
ATOM 2280 C CA . LEU A 1 293 ? 20.238 86.511 66.880 1.00 21.50 293 LEU A CA 1
ATOM 2281 C C . LEU A 1 293 ? 19.507 87.488 67.817 1.00 16.16 293 LEU A C 1
ATOM 2282 O O . LEU A 1 293 ? 18.617 88.210 67.374 1.00 19.18 293 LEU A O 1
ATOM 2287 N N . HIS A 1 294 ? 19.896 87.492 69.091 1.00 17.95 294 HIS A N 1
ATOM 2288 C CA . HIS A 1 294 ? 19.262 88.368 70.061 1.00 18.46 294 HIS A CA 1
ATOM 2289 C C . HIS A 1 294 ? 20.232 89.373 70.668 1.00 16.90 294 HIS A C 1
ATOM 2290 O O . HIS A 1 294 ? 19.978 89.920 71.737 1.00 17.84 294 HIS A O 1
ATOM 2297 N N . ASN A 1 295 ? 21.332 89.637 69.968 1.00 15.88 295 ASN A N 1
ATOM 2298 C CA . ASN A 1 295 ? 22.217 90.736 70.317 1.00 15.41 295 ASN A CA 1
ATOM 2299 C C . ASN A 1 295 ? 22.592 90.725 71.796 1.00 15.80 295 ASN A C 1
ATOM 2300 O O . ASN A 1 295 ? 22.475 91.767 72.466 1.00 17.37 295 ASN A O 1
ATOM 2305 N N . LYS A 1 296 ? 23.059 89.597 72.293 1.00 16.03 296 LYS A N 1
ATOM 2306 C CA . LYS A 1 296 ? 23.414 89.454 73.701 1.00 14.97 296 LYS A CA 1
ATOM 2307 C C . LYS A 1 296 ? 24.914 89.590 73.931 1.00 18.52 296 LYS A C 1
ATOM 2308 O O . LYS A 1 296 ? 25.727 89.421 73.011 1.00 17.92 296 LYS A O 1
ATOM 2314 N N . ALA A 1 297 ? 25.292 89.855 75.181 1.00 16.91 297 ALA A N 1
ATOM 2315 C CA . ALA A 1 297 ? 26.692 89.959 75.569 1.00 17.27 297 ALA A CA 1
ATOM 2316 C C . ALA A 1 297 ? 27.004 89.200 76.834 1.00 18.58 297 ALA A C 1
ATOM 2317 O O . ALA A 1 297 ? 26.138 89.034 77.705 1.00 17.82 297 ALA A O 1
ATOM 2319 N N . LEU A 1 298 ? 28.232 88.697 76.909 1.00 17.37 298 LEU A N 1
ATOM 2320 C CA . LEU A 1 298 ? 28.823 88.197 78.137 1.00 17.36 298 LEU A CA 1
ATOM 2321 C C . LEU A 1 298 ? 30.100 88.977 78.377 1.00 15.91 298 LEU A C 1
ATOM 2322 O O . LEU A 1 298 ? 30.922 89.124 77.499 1.00 17.11 298 LEU A O 1
ATOM 2327 N N . VAL A 1 299 ? 30.248 89.480 79.602 1.00 16.44 299 VAL A N 1
ATOM 2328 C CA . VAL A 1 299 ? 31.383 90.264 79.992 1.00 16.90 299 VAL A CA 1
ATOM 2329 C C . VAL A 1 299 ? 31.953 89.722 81.308 1.00 16.40 299 VAL A C 1
ATOM 2330 O O . VAL A 1 299 ? 31.263 89.700 82.340 1.00 17.13 299 VAL A O 1
ATOM 2334 N N . GLY A 1 300 ? 33.230 89.350 81.293 1.00 16.71 300 GLY A N 1
ATOM 2335 C CA . GLY A 1 300 ? 33.904 88.949 82.502 1.00 14.64 300 GLY A CA 1
ATOM 2336 C C . GLY A 1 300 ? 34.592 90.112 83.160 1.00 15.85 300 GLY A C 1
ATOM 2337 O O . GLY A 1 300 ? 34.986 91.094 82.522 1.00 17.49 300 GLY A O 1
ATOM 2338 N N . SER A 1 301 ? 34.716 90.049 84.480 1.00 17.01 301 SER A N 1
ATOM 2339 C CA . SER A 1 301 ? 35.304 91.142 85.240 1.00 16.43 301 SER A CA 1
ATOM 2340 C C . SER A 1 301 ? 36.047 90.621 86.439 1.00 16.92 301 SER A C 1
ATOM 2341 O O . SER A 1 301 ? 35.557 89.681 87.114 1.00 17.04 301 SER A O 1
ATOM 2344 N N . VAL A 1 302 ? 37.167 91.260 86.754 1.00 18.60 302 VAL A N 1
ATOM 2345 C CA . VAL A 1 302 ? 37.935 90.936 87.956 1.00 16.57 302 VAL A CA 1
ATOM 2346 C C . VAL A 1 302 ? 38.503 92.183 88.564 1.00 16.14 302 VAL A C 1
ATOM 2347 O O . VAL A 1 302 ? 38.841 93.152 87.849 1.00 17.14 302 VAL A O 1
ATOM 2351 N N . ASN A 1 303 ? 38.600 92.200 89.895 1.00 16.26 303 ASN A N 1
ATOM 2352 C CA . ASN A 1 303 ? 39.222 93.291 90.614 1.00 14.15 303 ASN A CA 1
ATOM 2353 C C . ASN A 1 303 ? 38.407 94.578 90.426 1.00 16.32 303 ASN A C 1
ATOM 2354 O O . ASN A 1 303 ? 37.218 94.530 90.036 1.00 15.33 303 ASN A O 1
ATOM 2359 N N . SER A 1 304 ? 39.004 95.716 90.731 1.00 15.33 304 SER A N 1
ATOM 2360 C CA . SER A 1 304 ? 38.362 97.025 90.733 1.00 14.87 304 SER A CA 1
ATOM 2361 C C . SER A 1 304 ? 39.411 98.043 91.037 1.00 15.33 304 SER A C 1
ATOM 2362 O O . SER A 1 304 ? 40.509 97.698 91.523 1.00 18.92 304 SER A O 1
ATOM 2365 N N . HIS A 1 305 ? 39.109 99.314 90.770 1.00 16.08 305 HIS A N 1
ATOM 2366 C CA . HIS A 1 305 ? 40.081 100.354 91.036 1.00 18.20 305 HIS A CA 1
ATOM 2367 C C . HIS A 1 305 ? 39.439 101.579 91.654 1.00 18.78 305 HIS A C 1
ATOM 2368 O O . HIS A 1 305 ? 38.283 101.553 92.085 1.00 16.64 305 HIS A O 1
ATOM 2375 N N . VAL A 1 306 ? 40.237 102.631 91.838 1.00 18.20 306 VAL A N 1
ATOM 2376 C CA . VAL A 1 306 ? 39.884 103.741 92.694 1.00 17.97 306 VAL A CA 1
ATOM 2377 C C . VAL A 1 306 ? 38.486 104.289 92.419 1.00 15.47 306 VAL A C 1
ATOM 2378 O O . VAL A 1 306 ? 37.738 104.505 93.358 1.00 16.81 306 VAL A O 1
ATOM 2382 N N . GLU A 1 307 ? 38.131 104.534 91.165 1.00 17.16 307 GLU A N 1
ATOM 2383 C CA . GLU A 1 307 ? 36.807 105.105 90.880 1.00 16.95 307 GLU A CA 1
ATOM 2384 C C . GLU A 1 307 ? 35.678 104.203 91.371 1.00 14.93 307 GLU A C 1
ATOM 2385 O O . GLU A 1 307 ? 34.603 104.689 91.719 1.00 16.79 307 GLU A O 1
ATOM 2391 N N . HIS A 1 308 ? 35.914 102.900 91.348 1.00 15.98 308 HIS A N 1
ATOM 2392 C CA . HIS A 1 308 ? 34.896 101.945 91.793 1.00 14.34 308 HIS A CA 1
ATOM 2393 C C . HIS A 1 308 ? 34.756 101.953 93.299 1.00 15.63 308 HIS A C 1
ATOM 2394 O O . HIS A 1 308 ? 33.654 101.775 93.832 1.00 16.52 308 HIS A O 1
ATOM 2401 N N . PHE A 1 309 ? 35.864 102.158 94.005 1.00 15.93 309 PHE A N 1
ATOM 2402 C CA . PHE A 1 309 ? 35.840 102.290 95.460 1.00 15.42 309 PHE A CA 1
ATOM 2403 C C . PHE A 1 309 ? 35.117 103.590 95.852 1.00 16.16 309 PHE A C 1
ATOM 2404 O O . PHE A 1 309 ? 34.318 103.610 96.778 1.00 16.44 309 PHE A O 1
ATOM 2412 N N . GLU A 1 310 ? 35.345 104.683 95.119 1.00 15.31 310 GLU A N 1
ATOM 2413 C CA . GLU A 1 310 ? 34.597 105.920 95.376 1.00 15.77 310 GLU A CA 1
ATOM 2414 C C . GLU A 1 310 ? 33.089 105.751 95.141 1.00 14.40 310 GLU A C 1
ATOM 2415 O O . GLU A 1 310 ? 32.276 106.155 95.960 1.00 15.62 310 GLU A O 1
ATOM 2421 N N . ALA A 1 311 ? 32.733 105.088 94.035 1.00 15.05 311 ALA A N 1
ATOM 2422 C CA . ALA A 1 311 ? 31.350 104.832 93.687 1.00 14.49 311 ALA A CA 1
ATOM 2423 C C . ALA A 1 311 ? 30.711 103.987 94.775 1.00 15.13 311 ALA A C 1
ATOM 2424 O O . ALA A 1 311 ? 29.579 104.239 95.171 1.00 15.01 311 ALA A O 1
ATOM 2426 N N . ALA A 1 312 ? 31.466 103.017 95.289 1.00 16.51 312 ALA A N 1
ATOM 2427 C CA . ALA A 1 312 ? 30.973 102.169 96.398 1.00 17.17 312 ALA A CA 1
ATOM 2428 C C . ALA A 1 312 ? 30.546 102.944 97.613 1.00 15.22 312 ALA A C 1
ATOM 2429 O O . ALA A 1 312 ? 29.587 102.549 98.285 1.00 15.80 312 ALA A O 1
ATOM 2431 N N . THR A 1 313 ? 31.244 104.038 97.967 1.00 13.94 313 THR A N 1
ATOM 2432 C CA . THR A 1 313 ? 30.843 104.837 99.109 1.00 13.79 313 THR A CA 1
ATOM 2433 C C . THR A 1 313 ? 29.453 105.429 98.962 1.00 16.15 313 THR A C 1
ATOM 2434 O O . THR A 1 313 ? 28.689 105.518 99.936 1.00 17.74 313 THR A O 1
ATOM 2438 N N . VAL A 1 314 ? 29.127 105.894 97.746 1.00 14.76 314 VAL A N 1
ATOM 2439 C CA . VAL A 1 314 ? 27.827 106.445 97.474 1.00 14.58 314 VAL A CA 1
ATOM 2440 C C . VAL A 1 314 ? 26.748 105.340 97.495 1.00 14.03 314 VAL A C 1
ATOM 2441 O O . VAL A 1 314 ? 25.693 105.510 98.100 1.00 17.45 314 VAL A O 1
ATOM 2445 N N . THR A 1 315 ? 27.050 104.221 96.861 1.00 13.07 315 THR A N 1
ATOM 2446 C CA . THR A 1 315 ? 26.118 103.107 96.852 1.00 14.58 315 THR A CA 1
ATOM 2447 C C . THR A 1 315 ? 25.848 102.608 98.264 1.00 13.69 315 THR A C 1
ATOM 2448 O O . THR A 1 315 ? 24.708 102.340 98.647 1.00 14.95 315 THR A O 1
ATOM 2452 N N . PHE A 1 316 ? 26.903 102.532 99.085 1.00 14.28 316 PHE A N 1
ATOM 2453 C CA . PHE A 1 316 ? 26.739 102.116 100.486 1.00 15.42 316 PHE A CA 1
ATOM 2454 C C . PHE A 1 316 ? 25.659 102.898 101.229 1.00 13.89 316 PHE A C 1
ATOM 2455 O O . PHE A 1 316 ? 24.839 102.338 101.938 1.00 17.06 316 PHE A O 1
ATOM 2463 N N . THR A 1 317 ? 25.631 104.221 101.034 1.00 13.23 317 THR A N 1
ATOM 2464 C CA . THR A 1 317 ? 24.663 105.105 101.660 1.00 13.65 317 THR A CA 1
ATOM 2465 C C . THR A 1 317 ? 23.204 104.800 101.329 1.00 13.50 317 THR A C 1
ATOM 2466 O O . THR A 1 317 ? 22.276 105.099 102.085 1.00 17.63 317 THR A O 1
ATOM 2470 N N . LYS A 1 318 ? 23.006 104.143 100.165 1.00 17.14 318 LYS A N 1
ATOM 2471 C CA . LYS A 1 318 ? 21.685 103.770 99.706 1.00 15.73 318 LYS A CA 1
ATOM 2472 C C . LYS A 1 318 ? 21.222 102.378 100.124 1.00 14.11 318 LYS A C 1
ATOM 2473 O O . LYS A 1 318 ? 20.057 102.011 99.939 1.00 19.68 318 LYS A O 1
ATOM 2479 N N . LEU A 1 319 ? 22.126 101.584 100.641 1.00 16.29 319 LEU A N 1
ATOM 2480 C CA . LEU A 1 319 ? 21.735 100.222 101.029 1.00 18.93 319 LEU A CA 1
ATOM 2481 C C . LEU A 1 319 ? 20.876 100.267 102.306 1.00 20.09 319 LEU A C 1
ATOM 2482 O O . LEU A 1 319 ? 21.122 101.070 103.198 1.00 23.56 319 LEU A O 1
A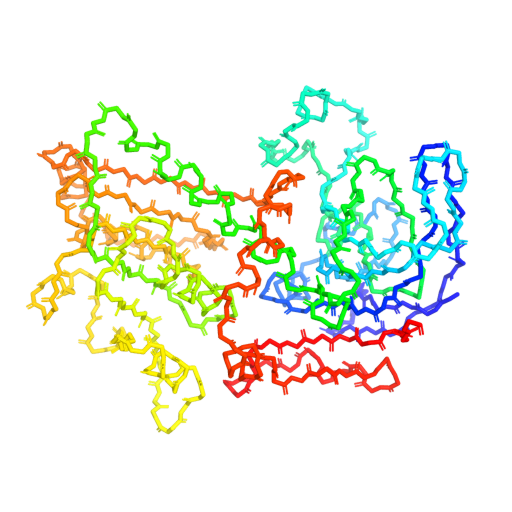TOM 2487 N N . PRO A 1 320 ? 19.854 99.427 102.427 1.00 21.81 320 PRO A N 1
ATOM 2488 C CA . PRO A 1 320 ? 19.033 99.473 103.651 1.00 25.71 320 PRO A CA 1
ATOM 2489 C C . PRO A 1 320 ? 19.802 99.108 104.921 1.00 26.67 320 PRO A C 1
ATOM 2490 O O . PRO A 1 320 ? 20.683 98.226 104.870 1.00 22.77 320 PRO A O 1
ATOM 2494 N N . LYS A 1 321 ? 19.469 99.754 106.059 1.00 24.33 321 LYS A N 1
ATOM 2495 C CA . LYS A 1 321 ? 20.203 99.468 107.294 1.00 23.66 321 LYS A CA 1
ATOM 2496 C C . LYS A 1 321 ? 19.958 98.042 107.727 1.00 21.31 321 LYS A C 1
ATOM 2497 O O . LYS A 1 321 ? 20.883 97.379 108.177 1.00 23.09 321 LYS A O 1
ATOM 2503 N N . TRP A 1 322 ? 18.726 97.526 107.550 1.00 26.02 322 TRP A N 1
ATOM 2504 C CA . TRP A 1 322 ? 18.442 96.141 107.949 1.00 23.80 322 TRP A CA 1
ATOM 2505 C C . TRP A 1 322 ? 19.312 95.188 107.160 1.00 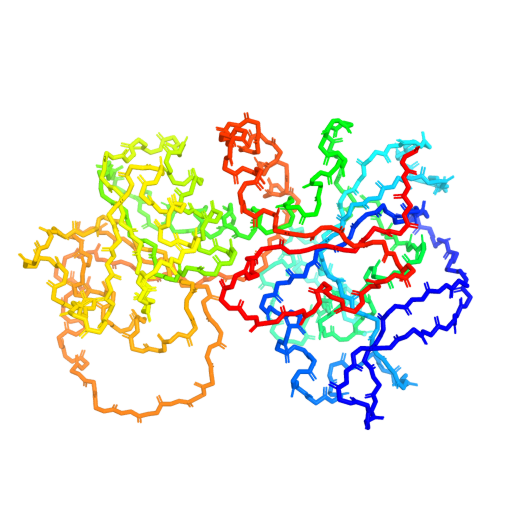18.42 322 TRP A C 1
ATOM 2506 O O . TRP A 1 322 ? 19.665 94.152 107.668 1.00 19.03 322 TRP A O 1
ATOM 2517 N N . PHE A 1 323 ? 19.577 95.509 105.895 1.00 17.50 323 PHE A N 1
ATOM 2518 C CA . PHE A 1 323 ? 20.299 94.609 105.008 1.00 15.43 323 PHE A CA 1
ATOM 2519 C C . PHE A 1 323 ? 21.750 94.515 105.448 1.00 16.25 323 PHE A C 1
ATOM 2520 O O . PHE A 1 323 ? 22.295 93.425 105.518 1.00 17.98 323 PHE A O 1
ATOM 2528 N N . LEU A 1 324 ? 22.365 95.659 105.710 1.00 18.28 324 LEU A N 1
ATOM 2529 C CA . LEU A 1 324 ? 23.730 95.662 106.243 1.00 18.36 324 LEU A CA 1
ATOM 2530 C C . LEU A 1 324 ? 23.804 94.913 107.595 1.00 17.72 324 LEU A C 1
ATOM 2531 O O . LEU A 1 324 ? 24.797 94.234 107.867 1.00 20.07 324 LEU A O 1
ATOM 2536 N N . GLU A 1 325 ? 22.770 95.027 108.434 1.00 17.65 325 GLU A N 1
ATOM 2537 C CA . GLU A 1 325 ? 22.733 94.309 109.706 1.00 17.68 325 GLU A CA 1
ATOM 2538 C C . GLU A 1 325 ? 22.664 92.796 109.472 1.00 19.37 325 GLU A C 1
ATOM 2539 O O . GLU A 1 325 ? 23.393 92.039 110.098 1.00 22.03 325 GLU A O 1
ATOM 2545 N N . ASP A 1 326 ? 21.833 92.352 108.525 1.00 16.87 326 ASP A N 1
ATOM 2546 C CA . ASP A 1 326 ? 21.625 90.921 108.316 1.00 17.30 326 ASP A CA 1
ATOM 2547 C C . ASP A 1 326 ? 22.746 90.256 107.518 1.00 17.28 326 ASP A C 1
ATOM 2548 O O . ASP A 1 326 ? 23.057 89.069 107.674 1.00 18.26 326 ASP A O 1
ATOM 2553 N N . LEU A 1 327 ? 23.373 91.014 106.632 1.00 17.55 327 LEU A N 1
ATOM 2554 C CA . LEU A 1 327 ? 24.473 90.518 105.832 1.00 14.71 327 LEU A CA 1
ATOM 2555 C C . LEU A 1 327 ? 25.682 90.142 106.664 1.00 13.98 327 LEU A C 1
ATOM 2556 O O . LEU A 1 327 ? 26.302 89.109 106.418 1.00 17.59 327 LEU A O 1
ATOM 2561 N N . VAL A 1 328 ? 26.022 91.014 107.605 1.00 18.02 328 VAL A N 1
ATOM 2562 C CA . VAL A 1 328 ? 27.222 90.859 108.441 1.00 16.98 328 VAL A CA 1
ATOM 2563 C C . VAL A 1 328 ? 26.848 90.032 109.681 1.00 15.04 328 VAL A C 1
ATOM 2564 O O . VAL A 1 328 ? 26.278 90.524 110.666 1.00 18.98 328 VAL A O 1
ATOM 2568 N N . THR A 1 329 ? 27.160 88.754 109.581 1.00 16.10 329 THR A N 1
ATOM 2569 C CA . THR A 1 329 ? 26.744 87.796 110.593 1.00 17.00 329 THR A CA 1
ATOM 2570 C C . THR A 1 329 ? 27.705 87.701 111.742 1.00 20.65 329 THR A C 1
ATOM 2571 O O . THR A 1 329 ? 27.333 87.183 112.808 1.00 22.60 329 THR A O 1
ATOM 2575 N N . GLY A 1 330 ? 28.923 88.216 111.577 1.00 19.54 330 GLY A N 1
ATOM 2576 C CA . GLY A 1 330 ? 29.859 88.251 112.688 1.00 21.23 330 GLY A CA 1
ATOM 2577 C C . GLY A 1 330 ? 31.067 89.126 112.459 1.00 19.97 330 GLY A C 1
ATOM 2578 O O . GLY A 1 330 ? 31.723 88.972 111.443 1.00 20.70 330 GLY A O 1
ATOM 2579 N N . VAL A 1 331 ? 31.338 90.020 113.394 1.00 18.34 331 VAL A N 1
ATOM 2580 C CA . VAL A 1 331 ? 32.575 90.749 113.459 1.00 16.70 331 VAL A CA 1
ATOM 2581 C C . VAL A 1 331 ? 33.274 90.234 114.722 1.00 18.51 331 VAL A C 1
ATOM 2582 O O . VAL A 1 331 ? 32.699 90.254 115.816 1.00 21.73 331 VAL A O 1
ATOM 2586 N N . HIS A 1 332 ? 34.476 89.730 114.540 1.00 17.87 332 HIS A N 1
ATOM 2587 C CA . HIS A 1 332 ? 35.202 89.027 115.582 1.00 18.15 332 HIS A CA 1
ATOM 2588 C C . HIS A 1 332 ? 36.448 89.762 115.938 1.00 19.58 332 HIS A C 1
ATOM 2589 O O . HIS A 1 332 ? 37.254 90.115 115.069 1.00 19.52 332 HIS A O 1
ATOM 2596 N N . PRO A 1 333 ? 36.656 89.990 117.230 1.00 19.38 333 PRO A N 1
ATOM 2597 C CA . PRO A 1 333 ? 37.913 90.587 117.632 1.00 18.28 333 PRO A CA 1
ATOM 2598 C C . PRO A 1 333 ? 39.074 89.678 117.334 1.00 17.08 333 PRO A C 1
ATOM 2599 O O . PRO A 1 333 ? 38.920 88.454 117.291 1.00 18.55 333 PRO A O 1
ATOM 2603 N N . LEU A 1 334 ? 40.243 90.265 117.109 1.00 17.32 334 LEU A N 1
ATOM 2604 C CA . LEU A 1 334 ? 41.456 89.508 116.846 1.00 18.53 334 LEU A CA 1
ATOM 2605 C C . LEU A 1 334 ? 41.687 88.432 117.924 1.00 15.31 334 LEU A C 1
ATOM 2606 O O . LEU A 1 334 ? 42.084 87.306 117.597 1.00 20.30 334 LEU A O 1
ATOM 2611 N N . SER A 1 335 ? 41.334 88.775 119.159 1.00 20.60 335 SER A N 1
ATOM 2612 C CA . SER A 1 335 ? 41.448 87.841 120.298 1.00 20.49 335 SER A CA 1
ATOM 2613 C C . SER A 1 335 ? 40.740 86.517 120.045 1.00 27.27 335 SER A C 1
ATOM 2614 O O . SER A 1 335 ? 41.202 85.498 120.522 1.00 28.48 335 SER A O 1
ATOM 2617 N N . GLU A 1 336 ? 39.642 86.528 119.282 1.00 20.78 336 GLU A N 1
ATOM 2618 C CA . GLU A 1 336 ? 38.838 85.356 118.948 1.00 22.49 336 GLU A CA 1
ATOM 2619 C C . GLU A 1 336 ? 38.597 85.294 117.432 1.00 22.10 336 GLU A C 1
ATOM 2620 O O . GLU A 1 336 ? 37.478 85.160 116.951 1.00 27.50 336 GLU A O 1
ATOM 2626 N N . PHE A 1 337 ? 39.664 85.430 116.672 1.00 23.68 337 PHE A N 1
ATOM 2627 C CA . PHE A 1 337 ? 39.527 85.644 115.223 1.00 21.79 337 PHE A CA 1
ATOM 2628 C C . PHE A 1 337 ? 39.010 84.446 114.448 1.00 24.15 337 PHE A C 1
ATOM 2629 O O . PHE A 1 337 ? 38.437 84.613 113.395 1.00 25.70 337 PHE A O 1
ATOM 2637 N N . GLU A 1 338 ? 39.207 83.233 114.965 1.00 26.06 338 GLU A N 1
ATOM 2638 C CA . GLU A 1 338 ? 39.006 82.024 114.169 1.00 27.60 338 GLU A CA 1
ATOM 2639 C C . GLU A 1 338 ? 37.612 81.915 113.573 1.00 26.37 338 GLU A C 1
ATOM 2640 O O . GLU A 1 338 ? 37.452 81.474 112.428 1.00 26.58 338 GLU A O 1
ATOM 2646 N N . ALA A 1 339 ? 36.610 82.323 114.332 1.00 26.07 339 ALA A N 1
ATOM 2647 C CA . ALA A 1 339 ? 35.225 82.237 113.882 1.00 27.43 339 ALA A CA 1
ATOM 2648 C C . ALA A 1 339 ? 34.909 83.050 112.635 1.00 27.24 339 ALA A C 1
ATOM 2649 O O . ALA A 1 339 ? 33.910 82.812 111.965 1.00 27.25 339 ALA A O 1
ATOM 2651 N N . ALA A 1 340 ? 35.756 84.020 112.300 1.00 19.71 340 ALA A N 1
ATOM 2652 C CA . ALA A 1 340 ? 35.571 84.777 111.072 1.00 22.94 340 ALA A CA 1
ATOM 2653 C C . ALA A 1 340 ? 35.720 83.880 109.848 1.00 20.86 340 ALA A C 1
ATOM 2654 O O . ALA A 1 340 ? 35.206 84.201 108.756 1.00 21.64 340 ALA A O 1
ATOM 2656 N N . PHE A 1 341 ? 36.444 82.762 110.008 1.00 23.82 341 PHE A N 1
ATOM 2657 C CA . PHE A 1 341 ? 36.663 81.806 108.912 1.00 22.59 341 PHE A CA 1
ATOM 2658 C C . PHE A 1 341 ? 35.661 80.621 108.919 1.00 27.41 341 PHE A C 1
ATOM 2659 O O . PHE A 1 341 ? 35.837 79.654 108.180 1.00 25.95 341 PHE A O 1
ATOM 2667 N N . ASP A 1 342 ? 34.599 80.732 109.715 1.00 25.98 342 ASP A N 1
ATOM 2668 C CA . ASP A 1 342 ? 33.514 79.748 109.700 1.00 26.39 342 ASP A CA 1
ATOM 2669 C C . ASP A 1 342 ? 32.933 79.698 108.316 1.00 31.14 342 ASP A C 1
ATOM 2670 O O . ASP A 1 342 ? 32.802 80.732 107.636 1.00 30.45 342 ASP A O 1
ATOM 2675 N N . ASP A 1 343 ? 32.554 78.503 107.895 1.00 28.23 343 ASP A N 1
ATOM 2676 C CA . ASP A 1 343 ? 32.131 78.324 106.520 1.00 36.82 343 ASP A CA 1
ATOM 2677 C C . ASP A 1 343 ? 30.836 77.513 106.416 1.00 37.81 343 ASP A C 1
ATOM 2678 O O . ASP A 1 343 ? 30.710 76.630 105.566 1.00 124.30 343 ASP A O 1
ATOM 2683 N N . ASP A 1 344 ? 29.865 77.844 107.258 1.00 29.24 344 ASP A N 1
ATOM 2684 C CA . ASP A 1 344 ? 28.587 77.160 107.169 1.00 27.01 344 ASP A CA 1
ATOM 2685 C C . ASP A 1 344 ? 27.499 78.076 106.628 1.00 25.66 344 ASP A C 1
ATOM 2686 O O . ASP A 1 344 ? 27.750 79.259 106.338 1.00 23.04 344 ASP A O 1
ATOM 2691 N N . ASP A 1 345 ? 26.310 77.522 106.434 1.00 21.68 345 ASP A N 1
ATOM 2692 C CA . ASP A 1 345 ? 25.221 78.245 105.783 1.00 23.48 345 ASP A CA 1
ATOM 2693 C C . ASP A 1 345 ? 24.749 79.477 106.552 1.00 24.27 345 ASP A C 1
ATOM 2694 O O . ASP A 1 345 ? 24.232 80.414 105.939 1.00 23.23 345 ASP A O 1
ATOM 2699 N N . THR A 1 346 ? 24.856 79.477 107.889 1.00 20.34 346 THR A N 1
ATOM 2700 C CA . THR A 1 346 ? 24.460 80.656 108.656 1.00 22.24 346 THR A CA 1
ATOM 2701 C C . THR A 1 346 ? 25.495 81.775 108.712 1.00 21.13 346 THR A C 1
ATOM 2702 O O . THR A 1 346 ? 25.231 82.820 109.347 1.00 23.28 346 THR A O 1
ATOM 2706 N N . THR A 1 347 ? 26.666 81.541 108.105 1.00 20.30 347 THR A N 1
ATOM 2707 C CA . THR A 1 347 ? 27.731 82.543 108.037 1.00 19.31 347 THR A CA 1
ATOM 2708 C C . THR A 1 347 ? 27.611 83.183 106.691 1.00 18.49 347 THR A C 1
ATOM 2709 O O . THR A 1 347 ? 27.663 82.508 105.692 1.00 23.76 347 THR A O 1
ATOM 2713 N N . ILE A 1 348 ? 27.359 84.486 106.650 1.00 17.26 348 ILE A N 1
ATOM 2714 C CA . ILE A 1 348 ? 27.234 85.153 105.358 1.00 16.84 348 ILE A CA 1
ATOM 2715 C C . ILE A 1 348 ? 28.476 86.014 105.138 1.00 19.92 348 ILE A C 1
ATOM 2716 O O . ILE A 1 348 ? 29.323 85.658 104.341 1.00 22.32 348 ILE A O 1
ATOM 2721 N N . LYS A 1 349 ? 28.571 87.134 105.829 1.00 17.59 349 LYS A N 1
ATOM 2722 C CA . LYS A 1 349 ? 29.759 87.965 105.788 1.00 17.47 349 LYS A CA 1
ATOM 2723 C C . LYS A 1 349 ? 30.335 88.186 107.180 1.00 15.98 349 LYS A C 1
ATOM 2724 O O . LYS A 1 349 ? 29.604 88.544 108.084 1.00 17.48 349 LYS A O 1
ATOM 2730 N N . THR A 1 350 ? 31.643 88.015 107.300 1.00 18.16 350 THR A N 1
ATOM 2731 C CA . THR A 1 350 ? 32.356 88.207 108.558 1.00 16.02 350 THR A CA 1
ATOM 2732 C C . THR A 1 350 ? 33.522 89.114 108.361 1.00 17.82 350 THR A C 1
ATOM 2733 O O . THR A 1 350 ? 33.943 89.350 107.239 1.00 18.74 350 THR A O 1
ATOM 2737 N N . ALA A 1 351 ? 34.028 89.625 109.462 1.00 16.37 351 ALA A N 1
ATOM 2738 C CA . ALA A 1 351 ? 35.239 90.408 109.484 1.00 16.08 351 ALA A CA 1
ATOM 2739 C C . ALA A 1 351 ? 35.953 90.177 110.800 1.00 17.22 351 ALA A C 1
ATOM 2740 O O . ALA A 1 351 ? 35.354 89.716 111.755 1.00 16.94 351 ALA A O 1
ATOM 2742 N N . ILE A 1 352 ? 37.232 90.540 110.826 1.00 13.68 352 ILE A N 1
ATOM 2743 C CA . ILE A 1 352 ? 38.054 90.566 112.022 1.00 16.16 352 ILE A CA 1
ATOM 2744 C C . ILE A 1 352 ? 38.387 92.004 112.368 1.00 18.36 352 ILE A C 1
ATOM 2745 O O . ILE A 1 352 ? 38.844 92.760 111.525 1.00 17.76 352 ILE A O 1
ATOM 2750 N N . GLU A 1 353 ? 38.180 92.361 113.624 1.00 15.91 353 GLU A N 1
ATOM 2751 C CA . GLU A 1 35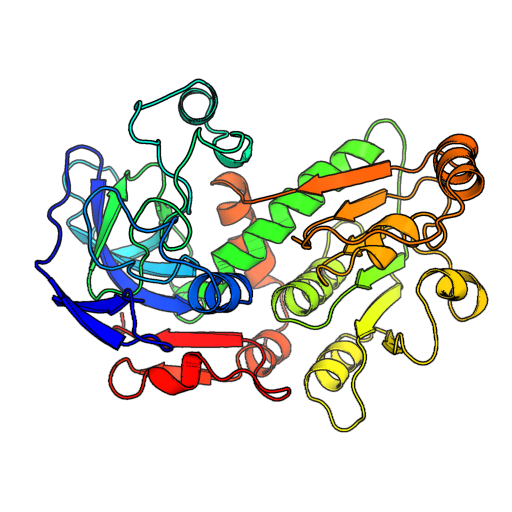3 ? 38.472 93.678 114.139 1.00 15.93 353 GLU A CA 1
ATOM 2752 C C . GLU A 1 353 ? 39.831 93.671 114.824 1.00 19.12 353 GLU A C 1
ATOM 2753 O O . GLU A 1 353 ? 40.007 92.998 115.846 1.00 19.42 353 GLU A O 1
ATOM 2759 N N . PHE A 1 354 ? 40.744 94.440 114.284 1.00 17.11 354 PHE A N 1
ATOM 2760 C CA . PHE A 1 354 ? 42.081 94.654 114.847 1.00 17.88 354 PHE A CA 1
ATOM 2761 C C . PHE A 1 354 ? 42.159 95.797 115.856 1.00 21.25 354 PHE A C 1
ATOM 2762 O O . PHE A 1 354 ? 42.952 95.761 116.811 1.00 21.37 354 PHE A O 1
ATOM 2770 N N . SER A 1 355 ? 41.328 96.816 115.644 1.00 18.43 355 SER A N 1
ATOM 2771 C CA . SER A 1 355 ? 41.308 97.989 116.499 1.00 18.13 355 SER A CA 1
ATOM 2772 C C . SER A 1 355 ? 40.065 98.808 116.219 1.00 17.08 355 SER A C 1
ATOM 2773 O O . SER A 1 355 ? 39.392 98.601 115.210 1.00 18.23 355 SER A O 1
ATOM 2776 N N . THR A 1 356 ? 39.755 99.704 117.144 1.00 19.00 356 THR A N 1
ATOM 2777 C CA . THR A 1 356 ? 38.684 100.671 116.983 1.00 21.17 356 THR A CA 1
ATOM 2778 C C . THR A 1 356 ? 39.274 102.044 116.697 1.00 20.44 356 THR A C 1
ATOM 2779 O O . THR A 1 356 ? 40.456 102.311 116.924 1.00 23.88 356 THR A O 1
ATOM 2783 N N . VAL A 1 357 ? 38.442 102.941 116.189 1.00 22.06 357 VAL A N 1
ATOM 2784 C CA . VAL A 1 357 ? 38.944 104.241 115.792 1.00 23.31 357 VAL A CA 1
ATOM 2785 C C . VAL A 1 357 ? 39.443 105.031 117.023 1.00 34.44 357 VAL A C 1
ATOM 2786 O O . VAL A 1 357 ? 38.823 104.987 118.085 1.00 32.44 357 VAL A O 1
#

B-factor: mean 28.0, std 15.32, range [10.96, 179.73]

Radius of gyration: 20.37 Å; Cα contacts (8 Å, |Δi|>4): 780; chains: 1; bounding box: 52×46×53 Å

Foldseek 3Di:
DWFWKAFAPDLAIDIDDDDADDDDPLKFKWFWFKFWDFPLLVVQSVDHCQQPAPPDGIAGAGQQTKTFTCGCDPHPDDGGFIWTFFFKDAAPVHADPCVVVQNVQPDDPPGIRGDRHGRHHHDRDRMDMDRPQRIAGFDPVCRVVSSCLFLQLQLLVLCVVQVVLLVVDDDQFAFEEEEDLFLSSLSNQLLVCVDPSHHNAYEYEDADDPPFLSCVSCVVSVYHYHHCVVAPLLRCCVVPRAGQEYEYDDLDVVCLQSNLNSHDQSHEYEYEHDHDD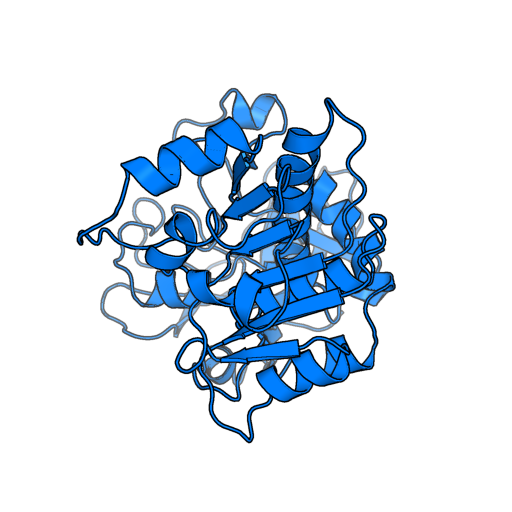DDDDDPVVVSVVSCPVRVYYYHYGGGGGRVSSVVSSVSVVVGDPVSVVSQEQEEAEPVGCRCSPDDDRSHHMYMYGSDDD

GO terms:
  GO:0070401 NADP+ binding (F, IDA)
  GO:0070403 NAD+ binding (F, IDA)
  GO:0005536 D-glucose binding (F, IDA)
  GO:0008270 zinc ion binding (F, IDA)
  GO:0042803 protein homodimerization activity (F, IDA)
  GO:0019595 non-phosphorylated glucose catabolic process (P, IDA)
  GO:0047936 glucose 1-dehydrogenase [NAD(P)+] activity (F, IDA)
  GO:0047934 glucose 1-dehydrogenase (NAD+) activity (F, EXP)
  GO:0047935 glucose 1-dehydrogenase (NADP+) activity (F, EXP)
  GO:0042802 identical protein binding (F, IPI)

InterPro domains:
  IPR011032 GroES-like superfamily [SSF50129] (1-189)
  IPR013154 Alcohol dehydrogenase-like, N-terminal [PF08240] (25-139)
  IPR026583 Glucose 1-dehydrogenase, archaea [MF_02127] (1-355)
  IPR031640 Glucose dehydrogenase, C-terminal [PF16912] (143-354)
  IPR036291 NAD(P)-binding domain superfamily [SSF51735] (173-311)